Protein AF-A0A8X7N865-F1 (afdb_monomer_lite)

Sequence (231 aa):
MFEQMRVLRASKEVAEHFIRAGAKPAHLQLDAAKELDSLQFWRWINSKGLRKAAETITCLDIEISNESLSDLNLQLGHVFASNHFPNLQELVLCSTSPVPGGQDISPDVAAAELRRTLIALRSARKLRALRIEHMGAVWLPPDRRSSLMTISKCPPALEYVSWHVHLRNSTQYFRVVRKQGKESNQLQHLPPSFRVKIRAEDGVWEQESDLRRAAVLFDHSGGGRPELILS

Foldseek 3Di:
DQALAQADEEALVVVVVSLVVPHQHQAYEHDADADPCVSVLVVLLVDPSSVNSLASHQEYHYHHEADALVRVLVCLLVRQACSSRVNHAEYHYHYNYDDPDPDLQDLLNLLVSVQSNQQSCLRNQNHAEYEYHYQNFDDHDQDQPDPSQKHASGHNNHFKYWYAHVVVRDIWIWGWADDPPDRIIGTHTDDPLQQWDQPPPPRDTDDPPPVSVSRDQFDSSDPDRTDGPRD

Structure (mmCIF, N/CA/C/O backbone):
data_AF-A0A8X7N865-F1
#
_entry.id   AF-A0A8X7N865-F1
#
loop_
_atom_site.group_PDB
_atom_site.id
_atom_site.type_symbol
_atom_site.label_atom_id
_atom_site.label_alt_id
_atom_site.label_comp_id
_atom_site.label_asym_id
_atom_site.label_entity_id
_atom_site.label_seq_id
_atom_site.pdbx_PDB_ins_code
_atom_site.Cartn_x
_atom_site.Cartn_y
_atom_site.Cartn_z
_atom_site.occupancy
_atom_site.B_iso_or_equiv
_atom_site.auth_seq_id
_atom_site.auth_comp_id
_atom_site.auth_asym_id
_atom_site.auth_atom_id
_atom_site.pdbx_PDB_model_num
ATOM 1 N N . MET A 1 1 ? -16.072 -8.348 22.198 1.00 52.16 1 MET A N 1
ATOM 2 C CA . MET A 1 1 ? -16.069 -9.124 20.937 1.00 52.16 1 MET A CA 1
ATOM 3 C C . MET A 1 1 ? -15.267 -8.423 19.831 1.00 52.16 1 MET A C 1
ATOM 5 O O . MET A 1 1 ? -14.440 -9.080 19.223 1.00 52.16 1 MET A O 1
ATOM 9 N N . PHE A 1 2 ? -15.397 -7.102 19.620 1.00 58.94 2 PHE A N 1
ATOM 10 C CA . PHE A 1 2 ? -14.667 -6.381 18.553 1.00 58.94 2 PHE A CA 1
ATOM 11 C C . PHE A 1 2 ? -13.154 -6.171 18.758 1.00 58.94 2 PHE A C 1
ATOM 13 O O . PHE A 1 2 ? -12.453 -5.901 17.787 1.00 58.94 2 PHE A O 1
ATOM 20 N N . GLU A 1 3 ? -12.621 -6.309 19.978 1.00 56.72 3 GLU A N 1
ATOM 21 C CA . GLU A 1 3 ? -11.185 -6.082 20.239 1.00 56.72 3 GLU A CA 1
ATOM 22 C C . GLU A 1 3 ? -10.255 -7.136 19.615 1.00 56.72 3 GLU A C 1
ATOM 24 O O . GLU A 1 3 ? -9.068 -6.876 19.444 1.00 56.72 3 GLU A O 1
ATOM 29 N N . GLN A 1 4 ? -10.786 -8.301 19.228 1.00 69.62 4 GLN A N 1
ATOM 30 C CA . GLN A 1 4 ? -10.018 -9.360 18.562 1.00 69.62 4 GLN A CA 1
ATOM 31 C C . GLN A 1 4 ? -10.005 -9.224 17.030 1.00 69.62 4 GLN A C 1
ATOM 33 O O . GLN A 1 4 ? -9.264 -9.935 16.356 1.00 69.62 4 GLN A O 1
ATOM 38 N N . MET A 1 5 ? -10.800 -8.312 16.454 1.00 79.62 5 MET A N 1
ATOM 39 C CA . MET A 1 5 ? -10.886 -8.151 15.002 1.00 79.62 5 MET A CA 1
ATOM 40 C C . MET A 1 5 ? -9.692 -7.344 14.478 1.00 79.62 5 MET A C 1
ATOM 42 O O . MET A 1 5 ? -9.710 -6.114 14.443 1.00 79.62 5 MET A O 1
ATOM 46 N N . ARG A 1 6 ? -8.631 -8.059 14.091 1.00 87.69 6 ARG A N 1
ATOM 47 C CA . ARG A 1 6 ? -7.366 -7.485 13.594 1.00 87.69 6 ARG A CA 1
ATOM 48 C C . ARG A 1 6 ? -7.374 -7.207 12.096 1.00 87.69 6 ARG A C 1
ATOM 50 O O . ARG A 1 6 ? -6.683 -6.292 11.656 1.00 87.69 6 ARG A O 1
ATOM 57 N N . VAL A 1 7 ? -8.169 -7.955 11.339 1.00 90.38 7 VAL A N 1
ATOM 58 C CA . VAL A 1 7 ? -8.363 -7.769 9.899 1.00 90.38 7 VAL A CA 1
ATOM 59 C C . VAL A 1 7 ? -9.830 -7.438 9.659 1.00 90.38 7 VAL A C 1
ATOM 61 O O . VAL A 1 7 ? -10.702 -8.185 10.099 1.00 90.38 7 VAL A O 1
ATOM 64 N N . LEU A 1 8 ? -10.097 -6.323 8.984 1.00 91.94 8 LEU A N 1
ATOM 65 C CA . LEU A 1 8 ? -11.438 -5.896 8.597 1.00 91.94 8 LEU A CA 1
ATOM 66 C C . LEU A 1 8 ? -11.480 -5.702 7.085 1.00 91.94 8 LEU A C 1
ATOM 68 O O . LEU A 1 8 ? -10.710 -4.913 6.541 1.00 91.94 8 LEU A O 1
ATOM 72 N N . ARG A 1 9 ? -12.387 -6.433 6.437 1.00 92.38 9 ARG A N 1
ATOM 73 C CA . ARG A 1 9 ? -12.674 -6.360 5.003 1.00 92.38 9 ARG A CA 1
ATOM 74 C C . ARG A 1 9 ? -14.105 -5.897 4.834 1.00 92.38 9 ARG A C 1
ATOM 76 O O . ARG A 1 9 ? -15.006 -6.612 5.274 1.00 92.38 9 ARG A O 1
ATOM 83 N N . ALA A 1 10 ? -14.308 -4.706 4.295 1.00 93.44 10 ALA A N 1
ATOM 84 C CA . ALA A 1 10 ? -15.644 -4.148 4.153 1.00 93.44 10 ALA A CA 1
ATOM 85 C C . ALA A 1 10 ? -15.653 -2.909 3.254 1.00 93.44 10 ALA A C 1
ATOM 87 O O . ALA A 1 10 ? -14.624 -2.262 3.061 1.00 93.44 10 ALA A O 1
ATOM 88 N N . SER A 1 11 ? -16.842 -2.485 2.830 1.00 94.25 11 SER A N 1
ATOM 89 C CA . SER A 1 11 ? -17.040 -1.120 2.350 1.00 94.25 11 SER A CA 1
ATOM 90 C C . SER A 1 11 ? -16.677 -0.105 3.435 1.00 94.25 11 SER A C 1
ATOM 92 O O . SER A 1 11 ? -16.709 -0.393 4.638 1.00 94.25 11 SER A O 1
ATOM 94 N N . LYS A 1 12 ? -16.350 1.119 3.018 1.00 93.69 12 LYS A N 1
ATOM 95 C CA . LYS A 1 12 ? -15.988 2.214 3.926 1.00 93.69 12 LYS A CA 1
ATOM 96 C C . LYS A 1 12 ? -17.058 2.440 5.000 1.00 93.69 12 LYS A C 1
ATOM 98 O O . LYS A 1 12 ? -16.726 2.557 6.178 1.00 93.69 12 LYS A O 1
ATOM 103 N N . GLU A 1 13 ? -18.332 2.485 4.624 1.00 93.75 13 GLU A N 1
ATOM 104 C CA . GLU A 1 13 ? -19.448 2.760 5.536 1.00 93.75 13 GLU A CA 1
ATOM 105 C C . GLU A 1 13 ? -19.550 1.691 6.628 1.00 93.75 13 GLU A C 1
ATOM 107 O O . GLU A 1 13 ? -19.708 2.008 7.811 1.00 93.75 13 GLU A O 1
ATOM 112 N N . VAL A 1 14 ? -19.404 0.423 6.238 1.00 94.56 14 VAL A N 1
ATOM 113 C CA . VAL A 1 14 ? -19.426 -0.718 7.156 1.00 94.56 14 VAL A CA 1
ATOM 114 C C . VAL A 1 14 ? -18.182 -0.709 8.044 1.00 94.56 14 VAL A C 1
ATOM 116 O O . VAL A 1 14 ? -18.295 -0.883 9.260 1.00 94.56 14 VAL A O 1
ATOM 119 N N . ALA A 1 15 ? -17.004 -0.430 7.482 1.00 93.88 15 ALA A N 1
ATOM 120 C CA . ALA A 1 15 ? -15.772 -0.323 8.252 1.00 93.88 15 ALA A CA 1
ATOM 121 C C . ALA A 1 15 ? -15.865 0.765 9.332 1.00 93.88 15 ALA A C 1
ATOM 123 O O . ALA A 1 15 ? -15.560 0.517 10.501 1.00 93.88 15 ALA A O 1
ATOM 124 N N . GLU A 1 16 ? -16.349 1.956 8.974 1.00 93.50 16 GLU A N 1
ATOM 125 C CA . GLU A 1 16 ? -16.545 3.037 9.935 1.00 93.50 16 GLU A CA 1
ATOM 126 C C . GLU A 1 16 ? -17.598 2.693 10.995 1.00 93.50 16 GLU A C 1
ATOM 128 O O . GLU A 1 16 ? -17.442 3.090 12.151 1.00 93.50 16 GLU A O 1
ATOM 133 N N . HIS A 1 17 ? -18.662 1.965 10.638 1.00 92.31 17 HIS A N 1
ATOM 134 C CA . HIS A 1 17 ? -19.658 1.494 11.601 1.00 92.31 17 HIS A CA 1
ATOM 135 C C . HIS A 1 17 ? -19.013 0.606 12.676 1.00 92.31 17 HIS A C 1
ATOM 137 O O . HIS A 1 17 ? -19.155 0.886 13.869 1.00 92.31 17 HIS A O 1
ATOM 143 N N . PHE A 1 18 ? -18.230 -0.400 12.273 1.00 92.00 18 PHE A N 1
ATOM 144 C CA . PHE A 1 18 ? -17.518 -1.268 13.216 1.00 92.00 18 PHE A CA 1
ATOM 145 C C . PHE A 1 18 ? -16.489 -0.507 14.053 1.00 92.00 18 PHE A C 1
ATOM 147 O O . PHE A 1 18 ? -16.381 -0.735 15.259 1.00 92.00 18 PHE A O 1
ATOM 154 N N . ILE A 1 19 ? -15.754 0.429 13.450 1.00 92.06 19 ILE A N 1
ATOM 155 C CA . ILE A 1 19 ? -14.785 1.259 14.172 1.00 92.06 19 ILE A CA 1
ATOM 156 C C . ILE A 1 19 ? -15.481 2.128 15.225 1.00 92.06 19 ILE A C 1
ATOM 158 O O . ILE A 1 19 ? -15.018 2.214 16.364 1.00 92.06 19 ILE A O 1
ATOM 162 N N . ARG A 1 20 ? -16.621 2.743 14.886 1.00 90.00 20 ARG A N 1
ATOM 163 C CA . ARG A 1 20 ? -17.431 3.510 15.846 1.00 90.00 20 ARG A CA 1
ATOM 164 C C . ARG A 1 20 ? -17.973 2.622 16.969 1.00 90.00 20 ARG A C 1
ATOM 166 O O . ARG A 1 20 ? -18.055 3.090 18.101 1.00 90.00 20 ARG A O 1
ATOM 173 N N . ALA A 1 21 ? -18.257 1.351 16.684 1.00 90.31 21 ALA A N 1
ATOM 174 C CA . ALA A 1 21 ? -18.616 0.335 17.676 1.00 90.31 21 ALA A CA 1
ATOM 175 C C . ALA A 1 21 ? -17.419 -0.191 18.505 1.00 90.31 21 ALA A C 1
ATOM 177 O O . ALA A 1 21 ? -17.597 -1.032 19.386 1.00 90.31 21 ALA A O 1
ATOM 178 N N . GLY A 1 22 ? -16.201 0.310 18.261 1.00 89.44 22 GLY A N 1
ATOM 179 C CA . GLY A 1 22 ? -15.004 0.015 19.049 1.00 89.44 22 GLY A CA 1
ATOM 180 C C . GLY A 1 22 ? -14.021 -0.965 18.408 1.00 89.44 22 GLY A C 1
ATOM 181 O O . GLY A 1 22 ? -13.030 -1.312 19.053 1.00 89.44 22 GLY A O 1
ATOM 182 N N . ALA A 1 23 ? -14.249 -1.401 17.165 1.00 90.75 23 ALA A N 1
ATOM 183 C CA . ALA A 1 23 ? -13.265 -2.189 16.429 1.00 90.75 23 ALA A CA 1
ATOM 184 C C . ALA A 1 23 ? -11.980 -1.388 16.176 1.00 90.75 23 ALA A C 1
ATOM 186 O O . ALA A 1 23 ? -12.010 -0.189 15.895 1.00 90.75 23 ALA A O 1
ATOM 187 N N . LYS A 1 24 ? -10.840 -2.076 16.252 1.00 90.81 24 LYS A N 1
ATOM 188 C CA . LYS A 1 24 ? -9.502 -1.495 16.080 1.00 90.81 24 LYS A CA 1
ATOM 189 C C . LYS A 1 24 ? -8.671 -2.368 15.133 1.00 90.81 24 LYS A C 1
ATOM 191 O O . LYS A 1 24 ? -7.742 -3.042 15.587 1.00 90.81 24 LYS A O 1
ATOM 196 N N . PRO A 1 25 ? -9.030 -2.425 13.838 1.00 92.88 25 PRO A N 1
ATOM 197 C CA . PRO A 1 25 ? -8.311 -3.261 12.893 1.00 92.88 25 PRO A CA 1
ATOM 198 C C . PRO A 1 25 ? -6.864 -2.781 12.745 1.00 92.88 25 PRO A C 1
ATOM 200 O O . PRO A 1 25 ? -6.575 -1.582 12.755 1.00 92.88 25 PRO A O 1
ATOM 203 N N . ALA A 1 26 ? -5.958 -3.743 12.604 1.00 94.25 26 ALA A N 1
ATOM 204 C CA . ALA A 1 26 ? -4.576 -3.513 12.209 1.00 94.25 26 ALA A CA 1
ATOM 205 C C . ALA A 1 26 ? -4.422 -3.564 10.685 1.00 94.25 26 ALA A C 1
ATOM 207 O O . ALA A 1 26 ? -3.607 -2.828 10.134 1.00 94.25 26 ALA A O 1
ATOM 208 N N . HIS A 1 27 ? -5.226 -4.385 10.012 1.00 94.06 27 HIS A N 1
ATOM 209 C CA . HIS A 1 27 ? -5.352 -4.443 8.563 1.00 94.06 27 HIS A CA 1
ATOM 210 C C . HIS A 1 27 ? -6.773 -4.044 8.180 1.00 94.06 27 HIS A C 1
ATOM 212 O O . HIS A 1 27 ? -7.734 -4.725 8.541 1.00 94.06 27 HIS A O 1
ATOM 218 N N . LEU A 1 28 ? -6.891 -2.933 7.460 1.00 94.69 28 LEU A N 1
ATOM 219 C CA . LEU A 1 28 ? -8.140 -2.484 6.873 1.00 94.69 28 LEU A CA 1
ATOM 220 C C . LEU A 1 28 ? -8.059 -2.611 5.351 1.00 94.69 28 LEU A C 1
ATOM 222 O O . LEU A 1 28 ? -7.265 -1.928 4.708 1.00 94.69 28 LEU A O 1
ATOM 226 N N . GLN A 1 29 ? -8.893 -3.485 4.807 1.00 94.69 29 GLN A N 1
ATOM 227 C CA . GLN A 1 29 ? -9.066 -3.688 3.378 1.00 94.69 29 GLN A CA 1
ATOM 228 C C . GLN A 1 29 ? -10.443 -3.158 2.992 1.00 94.69 29 GLN A C 1
ATOM 230 O O . GLN A 1 29 ? -11.459 -3.611 3.528 1.00 94.69 29 GLN A O 1
ATOM 235 N N . LEU A 1 30 ? -10.465 -2.181 2.094 1.00 95.06 30 LEU A N 1
ATOM 236 C CA . LEU A 1 30 ? -11.696 -1.543 1.656 1.00 95.06 30 LEU A CA 1
ATOM 237 C C . LEU A 1 30 ? -12.151 -2.083 0.303 1.00 95.06 30 LEU A C 1
ATOM 239 O O . LEU A 1 30 ? -11.336 -2.419 -0.559 1.00 95.06 30 LEU A O 1
ATOM 243 N N . ASP A 1 31 ? -13.468 -2.131 0.121 1.00 93.81 31 ASP A N 1
ATOM 244 C CA . ASP A 1 31 ? -14.059 -2.328 -1.201 1.00 93.81 31 ASP A CA 1
ATOM 245 C C . ASP A 1 31 ? -13.648 -1.192 -2.150 1.00 93.81 31 ASP A C 1
ATOM 247 O O . ASP A 1 31 ? -13.271 -0.097 -1.718 1.00 93.81 31 ASP A O 1
ATOM 251 N N . ALA A 1 32 ? -13.733 -1.457 -3.455 1.00 92.62 32 ALA A N 1
ATOM 252 C CA . ALA A 1 32 ? -13.351 -0.494 -4.476 1.00 92.62 32 ALA A CA 1
ATOM 253 C C . ALA A 1 32 ? -14.142 0.816 -4.343 1.00 92.62 32 ALA A C 1
ATOM 255 O O . ALA A 1 32 ? -15.374 0.828 -4.289 1.00 92.62 32 ALA A O 1
ATOM 256 N N . ALA A 1 33 ? -13.416 1.928 -4.334 1.00 94.50 33 ALA A N 1
ATOM 257 C CA . ALA A 1 33 ? -13.969 3.268 -4.371 1.00 94.50 33 ALA A CA 1
ATOM 258 C C . ALA A 1 33 ? -13.813 3.871 -5.772 1.00 94.50 33 ALA A C 1
ATOM 260 O O . ALA A 1 33 ? -12.979 3.454 -6.579 1.00 94.50 33 ALA A O 1
ATOM 261 N N . LYS A 1 34 ? -14.636 4.874 -6.085 1.00 93.50 34 LYS A N 1
ATOM 262 C CA . LYS A 1 34 ? -14.487 5.625 -7.340 1.00 93.50 34 LYS A CA 1
ATOM 263 C C . LYS A 1 34 ? -13.254 6.519 -7.293 1.00 93.50 34 LYS A C 1
ATOM 265 O O . LYS A 1 34 ? -12.415 6.443 -8.179 1.00 93.50 34 LYS A O 1
ATOM 270 N N . GLU A 1 35 ? -13.143 7.300 -6.227 1.00 95.00 35 GLU A N 1
ATOM 271 C CA . GLU A 1 35 ? -12.109 8.318 -6.022 1.00 95.00 35 GLU A CA 1
ATOM 272 C C . GLU A 1 35 ? -11.558 8.210 -4.598 1.00 95.00 35 GLU A C 1
ATOM 274 O O . GLU A 1 35 ? -12.286 7.847 -3.667 1.00 95.00 35 GLU A O 1
ATOM 279 N N . LEU A 1 36 ? -10.294 8.565 -4.399 1.00 94.62 36 LEU A N 1
ATOM 280 C CA . LEU A 1 36 ? -9.626 8.529 -3.105 1.00 94.62 36 LEU A CA 1
ATOM 281 C C . LEU A 1 36 ? -10.301 9.462 -2.092 1.00 94.62 36 LEU A C 1
ATOM 283 O O . LEU A 1 36 ? -10.482 9.077 -0.934 1.00 94.62 36 LEU A O 1
ATOM 287 N N . ASP A 1 37 ? -10.746 10.648 -2.516 1.00 93.12 37 ASP A N 1
ATOM 288 C CA . ASP A 1 37 ? -11.443 11.588 -1.628 1.00 93.12 37 ASP A CA 1
ATOM 289 C C . ASP A 1 37 ? -12.799 11.049 -1.133 1.00 93.12 37 ASP A C 1
ATOM 291 O O . ASP A 1 37 ? -13.228 11.361 -0.020 1.00 93.12 37 ASP A O 1
ATOM 295 N N . SER A 1 38 ? -13.438 10.133 -1.874 1.00 92.88 38 SER A N 1
ATOM 296 C CA . SER A 1 38 ? -14.689 9.493 -1.432 1.00 92.88 38 SER A CA 1
ATOM 297 C C . SER A 1 38 ? -14.509 8.639 -0.163 1.00 92.88 38 SER A C 1
ATOM 299 O O . SER A 1 38 ? -15.437 8.505 0.650 1.00 92.88 38 SER A O 1
ATOM 301 N N . LEU A 1 39 ? -13.284 8.156 0.092 1.00 92.69 39 LEU A N 1
ATOM 302 C CA . LEU A 1 39 ? -12.925 7.484 1.344 1.00 92.69 39 LEU A CA 1
ATOM 303 C C . LEU A 1 39 ? -12.908 8.451 2.535 1.00 92.69 39 LEU A C 1
ATOM 305 O O . LEU A 1 39 ? -13.068 8.020 3.675 1.00 92.69 39 LEU A O 1
ATOM 309 N N . GLN A 1 40 ? -12.782 9.759 2.289 1.00 91.38 40 GLN A N 1
ATOM 310 C CA . GLN A 1 40 ? -12.864 10.832 3.283 1.00 91.38 40 GLN A CA 1
ATOM 311 C C . GLN A 1 40 ? -11.979 10.605 4.521 1.00 91.38 40 GLN A C 1
ATOM 313 O O . GLN A 1 40 ? -12.352 10.968 5.642 1.00 91.38 40 GLN A O 1
ATOM 318 N N . PHE A 1 41 ? -10.789 10.020 4.345 1.00 90.69 41 PHE A N 1
ATOM 319 C CA . PHE A 1 41 ? -9.875 9.726 5.454 1.00 90.69 41 PHE A CA 1
ATOM 320 C C . PHE A 1 41 ? -9.471 10.971 6.257 1.00 90.69 41 PHE A C 1
ATOM 322 O O . PHE A 1 41 ? -9.184 10.873 7.448 1.00 90.69 41 PHE A O 1
ATOM 329 N N . TRP A 1 42 ? -9.534 12.166 5.666 1.00 85.81 42 TRP A N 1
ATOM 330 C CA . TRP A 1 42 ? -9.332 13.431 6.379 1.00 85.81 42 TRP A CA 1
ATOM 331 C C . TRP A 1 42 ? -10.298 13.611 7.567 1.00 85.81 42 TRP A C 1
ATOM 333 O O . TRP A 1 42 ? -9.926 14.177 8.597 1.00 85.81 42 TRP A O 1
ATOM 343 N N . ARG A 1 43 ? -11.522 13.060 7.495 1.00 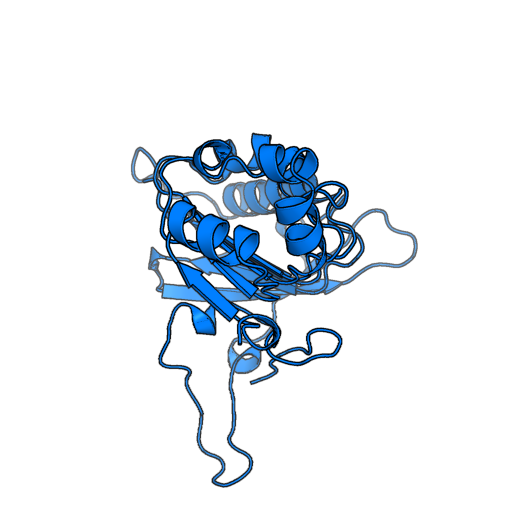87.38 43 ARG A N 1
ATOM 344 C CA . ARG A 1 43 ? -12.508 13.100 8.595 1.00 87.38 43 ARG A CA 1
ATOM 345 C C . ARG A 1 43 ? -12.049 12.310 9.815 1.00 87.38 43 ARG A C 1
ATOM 347 O O . ARG A 1 43 ? -12.501 12.586 10.928 1.00 87.38 43 ARG A O 1
ATOM 354 N N . TRP A 1 44 ? -11.156 11.341 9.624 1.00 87.31 44 TRP A N 1
ATOM 355 C CA . TRP A 1 44 ? -10.689 10.468 10.693 1.00 87.31 44 TRP A CA 1
ATOM 356 C C . TRP A 1 44 ? -9.788 11.207 11.680 1.00 87.31 44 TRP A C 1
ATOM 358 O O . TRP A 1 44 ? -9.751 10.834 12.847 1.00 87.31 44 TRP A O 1
ATOM 368 N N . ILE A 1 45 ? -9.134 12.298 11.262 1.00 80.56 45 ILE A N 1
ATOM 369 C CA . ILE A 1 45 ? -8.379 13.164 12.180 1.00 80.56 45 ILE A CA 1
ATOM 370 C C . ILE A 1 45 ? -9.315 13.836 13.188 1.00 80.56 45 ILE A C 1
ATOM 372 O O . ILE A 1 45 ? -9.000 13.909 14.374 1.00 80.56 45 ILE A O 1
ATOM 376 N N . ASN A 1 46 ? -10.472 14.309 12.723 1.00 83.38 46 ASN A N 1
ATOM 377 C CA . ASN A 1 46 ? -11.365 15.160 13.511 1.00 83.38 46 ASN A CA 1
ATOM 378 C C . ASN A 1 46 ? -12.359 14.364 14.373 1.00 83.38 46 ASN A C 1
ATOM 380 O O . ASN A 1 46 ? -13.035 14.930 15.230 1.00 83.38 46 ASN A O 1
ATOM 384 N N . SER A 1 47 ? -12.462 13.047 14.173 1.00 86.81 47 SER A N 1
ATOM 385 C CA . SER A 1 47 ? -13.352 12.174 14.941 1.00 86.81 47 SER A CA 1
ATOM 386 C C . SER A 1 47 ? -12.560 11.318 15.927 1.00 86.81 47 SER A C 1
ATOM 388 O O . SER A 1 47 ? -11.814 10.433 15.524 1.00 86.81 47 SER A O 1
ATOM 390 N N . LYS A 1 48 ? -12.764 11.519 17.237 1.00 82.94 48 LYS A N 1
ATOM 391 C CA . LYS A 1 48 ? -12.007 10.829 18.305 1.00 82.94 48 LYS A CA 1
ATOM 392 C C . LYS A 1 48 ? -11.996 9.295 18.174 1.00 82.94 48 LYS A C 1
ATOM 394 O O . LYS A 1 48 ? -10.980 8.674 18.473 1.00 82.94 48 LYS A O 1
ATOM 399 N N . GLY A 1 49 ? -13.109 8.685 17.754 1.00 82.12 49 GLY A N 1
ATOM 400 C CA . GLY A 1 49 ? -13.209 7.232 17.557 1.00 82.12 49 GLY A CA 1
ATOM 401 C C . GLY A 1 49 ? -12.420 6.747 16.339 1.00 82.12 49 GLY A C 1
ATOM 402 O O . GLY A 1 49 ? -11.588 5.851 16.461 1.00 82.12 49 GLY A O 1
ATOM 403 N N . LEU A 1 50 ? -12.616 7.402 15.191 1.00 87.69 50 LEU A N 1
ATOM 404 C CA . LEU A 1 50 ? -11.898 7.083 13.952 1.00 87.69 50 LEU A CA 1
ATOM 405 C C . LEU A 1 50 ? -10.395 7.357 14.082 1.00 87.69 50 LEU A C 1
ATOM 407 O O . LEU A 1 50 ? -9.582 6.584 13.584 1.00 87.69 50 LEU A O 1
ATOM 411 N N . ARG A 1 51 ? -10.015 8.401 14.826 1.00 90.44 51 ARG A N 1
ATOM 412 C CA . ARG A 1 51 ? -8.617 8.739 15.092 1.00 90.44 51 ARG A CA 1
ATOM 413 C C . ARG A 1 51 ? -7.885 7.613 15.812 1.00 90.44 51 ARG A C 1
ATOM 415 O O . ARG A 1 51 ? -6.795 7.230 15.398 1.00 90.44 51 ARG A O 1
ATOM 422 N N . LYS A 1 52 ? -8.500 7.057 16.859 1.00 89.75 52 LYS A N 1
ATOM 423 C CA . LYS A 1 52 ? -7.935 5.919 17.596 1.00 89.75 52 LYS A CA 1
ATOM 424 C C . LYS A 1 52 ? -7.774 4.685 16.710 1.00 89.75 52 LYS A C 1
ATOM 426 O O . LYS A 1 52 ? -6.804 3.959 16.872 1.00 89.75 52 LYS A O 1
ATOM 431 N N . ALA A 1 53 ? -8.690 4.446 15.774 1.00 89.94 53 ALA A N 1
ATOM 432 C CA . ALA A 1 53 ? -8.532 3.355 14.815 1.00 89.94 53 ALA A CA 1
ATOM 433 C C . ALA A 1 53 ? -7.433 3.636 13.781 1.00 89.94 53 ALA A C 1
ATOM 435 O O . ALA A 1 53 ? -6.656 2.742 13.468 1.00 89.94 53 ALA A O 1
ATOM 436 N N . ALA A 1 54 ? -7.283 4.878 13.308 1.00 92.62 54 ALA A N 1
ATOM 437 C CA . ALA A 1 54 ? -6.165 5.258 12.438 1.00 92.62 54 ALA A CA 1
ATOM 438 C C . ALA A 1 54 ? -4.797 4.994 13.095 1.00 92.62 54 ALA A C 1
ATOM 440 O O . ALA A 1 54 ? -3.822 4.672 12.418 1.00 92.62 54 ALA A O 1
ATOM 441 N N . GLU A 1 55 ? -4.728 5.096 14.425 1.00 93.38 55 GLU A N 1
ATOM 442 C CA . GLU A 1 55 ? -3.549 4.729 15.209 1.00 93.38 55 GLU A CA 1
ATOM 443 C C . GLU A 1 55 ? -3.325 3.215 15.290 1.00 93.38 55 GLU A C 1
ATOM 445 O O . GLU A 1 55 ? -2.186 2.797 15.459 1.00 93.38 55 GLU A O 1
ATOM 450 N N . THR A 1 56 ? -4.345 2.367 15.160 1.00 93.25 56 THR A N 1
ATOM 451 C CA . THR A 1 56 ? -4.146 0.906 15.168 1.00 93.25 56 THR A CA 1
ATOM 452 C C . THR A 1 56 ? -3.842 0.337 13.792 1.00 93.25 56 THR A C 1
ATOM 454 O O . THR A 1 56 ? -3.230 -0.725 13.700 1.00 93.25 56 THR A O 1
ATOM 457 N N . ILE A 1 57 ? -4.231 1.045 12.733 1.00 95.25 57 ILE A N 1
ATOM 458 C CA . ILE A 1 57 ? -4.027 0.616 11.355 1.00 95.25 57 ILE A CA 1
ATOM 459 C C . ILE A 1 57 ? -2.533 0.606 11.012 1.00 95.25 57 ILE A C 1
ATOM 461 O O . ILE A 1 57 ? -1.822 1.609 11.093 1.00 95.25 57 ILE A O 1
ATOM 465 N N . THR A 1 58 ? -2.082 -0.570 10.592 1.00 96.88 58 THR A N 1
ATOM 466 C CA . THR A 1 58 ? -0.728 -0.861 10.115 1.00 96.88 58 THR A CA 1
ATOM 467 C C . THR A 1 58 ? -0.705 -1.289 8.647 1.00 96.88 58 THR A C 1
ATOM 469 O O . THR A 1 58 ? 0.340 -1.143 8.020 1.00 96.88 58 THR A O 1
ATOM 472 N N . CYS A 1 59 ? -1.834 -1.738 8.089 1.00 97.00 59 CYS A N 1
ATOM 473 C CA . CYS A 1 59 ? -2.019 -2.032 6.667 1.00 97.00 59 CYS A CA 1
ATOM 474 C C . CYS A 1 59 ? -3.301 -1.391 6.140 1.00 97.00 59 CYS A C 1
ATOM 476 O O . CYS A 1 59 ? -4.366 -1.566 6.743 1.00 97.00 59 CYS A O 1
ATOM 478 N N . LEU A 1 60 ? -3.186 -0.691 5.012 1.00 96.69 60 LEU A N 1
ATOM 479 C CA . LEU A 1 60 ? -4.316 -0.236 4.207 1.00 96.69 60 LEU A CA 1
ATOM 480 C C . LEU A 1 60 ? -4.253 -0.896 2.836 1.00 96.69 60 LEU A C 1
ATOM 482 O O . LEU A 1 60 ? -3.248 -0.762 2.142 1.00 96.69 60 LEU A O 1
ATOM 486 N N . ASP A 1 61 ? -5.334 -1.565 2.459 1.00 95.44 61 ASP A N 1
ATOM 487 C CA . ASP A 1 61 ? -5.535 -2.113 1.120 1.00 95.44 61 ASP A CA 1
ATOM 488 C C . ASP A 1 61 ? -6.742 -1.428 0.482 1.00 95.44 61 ASP A C 1
ATOM 490 O O . ASP A 1 61 ? -7.864 -1.522 0.993 1.00 95.44 61 ASP A O 1
ATOM 494 N N . ILE A 1 62 ? -6.479 -0.655 -0.574 1.00 95.50 62 ILE A N 1
ATOM 495 C CA . ILE A 1 62 ? -7.473 0.176 -1.245 1.00 95.50 62 ILE A CA 1
ATOM 496 C C . ILE A 1 62 ? -7.412 0.019 -2.763 1.00 95.50 62 ILE A C 1
ATOM 498 O O . ILE A 1 62 ? -6.346 -0.084 -3.374 1.00 95.50 62 ILE A O 1
ATOM 502 N N . GLU A 1 63 ? -8.589 0.088 -3.373 1.00 94.81 63 GLU A N 1
ATOM 503 C CA . GLU A 1 63 ? -8.772 0.076 -4.818 1.00 94.81 63 GLU A CA 1
ATOM 504 C C . GLU A 1 63 ? -9.574 1.302 -5.254 1.00 94.81 63 GLU A C 1
ATOM 506 O O . GLU A 1 63 ? -10.618 1.597 -4.673 1.00 94.81 63 GLU A O 1
ATOM 511 N N . ILE A 1 64 ? -9.081 2.005 -6.274 1.00 95.38 64 ILE A N 1
ATOM 512 C CA . ILE A 1 64 ? -9.646 3.234 -6.827 1.00 95.38 64 ILE A CA 1
ATOM 513 C C . ILE A 1 64 ? -9.871 3.058 -8.332 1.00 95.38 64 ILE A C 1
ATOM 515 O O . ILE A 1 64 ? -8.949 2.698 -9.062 1.00 95.38 64 ILE A O 1
ATOM 519 N N . SER A 1 65 ? -11.087 3.325 -8.806 1.00 93.12 65 SER A N 1
ATOM 520 C CA . SER A 1 65 ? -11.514 2.971 -10.171 1.00 93.12 65 SER A CA 1
ATOM 521 C C . SER A 1 65 ? -11.559 4.112 -11.181 1.00 93.12 65 SER A C 1
ATOM 523 O O . SER A 1 65 ? -11.413 3.851 -12.371 1.00 93.12 65 SER A O 1
ATOM 525 N N . ASN A 1 66 ? -11.703 5.368 -10.751 1.00 92.56 66 ASN A N 1
ATOM 526 C CA . ASN A 1 66 ? -11.809 6.509 -11.669 1.00 92.56 66 ASN A CA 1
ATOM 527 C C . ASN A 1 66 ? -10.544 7.373 -11.740 1.00 92.56 66 ASN A C 1
ATOM 529 O O . ASN A 1 66 ? -10.475 8.270 -12.574 1.00 92.56 66 ASN A O 1
ATOM 533 N N . GLU A 1 67 ? -9.536 7.112 -10.910 1.00 92.25 67 GLU A N 1
ATOM 534 C CA . GLU A 1 67 ? -8.318 7.925 -10.849 1.00 92.25 67 GLU A CA 1
ATOM 535 C C . GLU A 1 67 ? -7.113 7.134 -11.343 1.00 92.25 67 GLU A C 1
ATOM 537 O O . GLU A 1 67 ? -6.884 5.993 -10.926 1.00 92.25 67 GLU A O 1
ATOM 542 N N . SER A 1 68 ? -6.331 7.744 -12.233 1.00 91.12 68 SER A N 1
ATOM 543 C CA . SER A 1 68 ? -5.046 7.186 -12.642 1.00 91.12 68 SER A CA 1
ATOM 544 C C . SER A 1 68 ? -4.038 7.266 -11.491 1.00 91.12 68 SER A C 1
ATOM 546 O O . SER A 1 68 ? -4.204 8.029 -10.537 1.00 91.12 68 SER A O 1
ATOM 548 N N . LEU A 1 69 ? -2.932 6.523 -11.587 1.00 91.62 69 LEU A N 1
ATOM 549 C CA . LEU A 1 69 ? -1.841 6.650 -10.615 1.00 91.62 69 LEU A CA 1
ATOM 550 C C . LEU A 1 69 ? -1.290 8.089 -10.549 1.00 91.62 69 LEU A C 1
ATOM 552 O O . LEU A 1 69 ? -0.937 8.562 -9.468 1.00 91.62 69 LEU A O 1
ATOM 556 N N . SER A 1 70 ? -1.266 8.802 -11.678 1.00 91.50 70 SER A N 1
ATOM 557 C CA . SER A 1 70 ? -0.839 10.201 -11.741 1.00 91.50 70 SER A CA 1
ATOM 558 C C . SER A 1 70 ? -1.774 11.126 -10.954 1.00 91.50 70 SER A C 1
ATOM 560 O O . SER A 1 70 ? -1.285 11.996 -10.233 1.00 91.50 70 SER A O 1
ATOM 562 N N . ASP A 1 71 ? -3.092 10.914 -11.031 1.00 93.00 71 ASP A N 1
ATOM 563 C CA . ASP A 1 71 ? -4.085 11.688 -10.268 1.00 93.00 71 ASP A CA 1
ATOM 564 C C . ASP A 1 71 ? -3.962 11.403 -8.768 1.00 93.00 71 ASP A C 1
ATOM 566 O O . ASP A 1 71 ? -3.921 12.319 -7.940 1.00 93.00 71 ASP A O 1
ATOM 570 N N . LEU A 1 72 ? -3.804 10.122 -8.416 1.00 94.75 72 LEU A N 1
ATOM 571 C CA . LEU A 1 72 ? -3.603 9.684 -7.038 1.00 94.75 72 LEU A CA 1
ATOM 572 C C . LEU A 1 72 ? -2.359 10.332 -6.427 1.00 94.75 72 LEU A C 1
ATOM 574 O O . LEU A 1 72 ? -2.414 10.818 -5.294 1.00 94.75 72 LEU A O 1
ATOM 578 N N . ASN A 1 73 ? -1.257 10.415 -7.180 1.00 95.06 73 ASN A N 1
ATOM 579 C CA . ASN A 1 73 ? 0.010 11.001 -6.734 1.00 95.06 73 ASN A CA 1
ATOM 580 C C . ASN A 1 73 ? -0.116 12.444 -6.217 1.00 95.06 73 ASN A C 1
ATOM 582 O O . ASN A 1 73 ? 0.693 12.857 -5.381 1.00 95.06 73 ASN A O 1
ATOM 586 N N . LEU A 1 74 ? -1.136 13.194 -6.647 1.00 94.81 74 LEU A N 1
ATOM 587 C CA . LEU A 1 74 ? -1.421 14.545 -6.153 1.00 94.81 74 LEU A CA 1
ATOM 588 C C . LEU A 1 74 ? -1.990 14.551 -4.723 1.00 94.81 74 LEU A C 1
ATOM 590 O O . LEU A 1 74 ? -1.840 15.532 -3.998 1.00 94.81 74 LEU A O 1
ATOM 594 N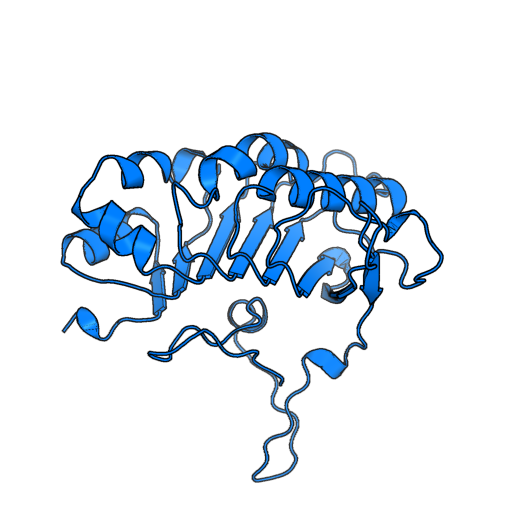 N . GLN A 1 75 ? -2.610 13.451 -4.297 1.00 94.62 75 GLN A N 1
ATOM 595 C CA . GLN A 1 75 ? -3.382 13.357 -3.057 1.00 94.62 75 GLN A CA 1
ATOM 596 C C . GLN A 1 75 ? -2.704 12.493 -1.984 1.00 94.62 75 GLN A C 1
ATOM 598 O O . GLN A 1 75 ? -2.859 12.762 -0.789 1.00 94.62 75 GLN A O 1
ATOM 603 N N . LEU A 1 76 ? -1.906 11.487 -2.378 1.00 95.19 76 LEU A N 1
ATOM 604 C CA . LEU A 1 76 ? -1.330 10.489 -1.459 1.00 95.19 76 LEU A CA 1
ATOM 605 C C . LEU A 1 76 ? -0.613 11.106 -0.249 1.00 95.19 76 LEU A C 1
ATOM 607 O O . LEU A 1 76 ? -0.747 10.618 0.874 1.00 95.19 76 LEU A O 1
ATOM 611 N N . GLY A 1 77 ? 0.146 12.183 -0.467 1.00 91.81 77 GLY A N 1
ATOM 612 C CA . GLY A 1 77 ? 0.923 12.834 0.589 1.00 91.81 77 GLY A CA 1
ATOM 613 C C . GLY A 1 77 ? 0.075 13.515 1.659 1.00 91.81 77 GLY A C 1
ATOM 614 O O . GLY A 1 77 ? 0.519 13.629 2.801 1.00 91.81 77 GLY A O 1
ATOM 615 N N . HIS A 1 78 ? -1.143 13.930 1.315 1.00 90.19 78 HIS A N 1
ATOM 616 C CA . HIS A 1 78 ? -2.101 14.465 2.274 1.00 90.19 78 HIS A CA 1
ATOM 617 C C . HIS A 1 78 ? -2.818 13.339 3.011 1.00 90.19 78 HIS A C 1
ATOM 619 O O . HIS A 1 78 ? -2.957 13.413 4.224 1.00 90.19 78 HIS A O 1
ATOM 625 N N . VAL A 1 79 ? -3.197 12.276 2.301 1.00 93.88 79 VAL A N 1
ATOM 626 C CA . VAL A 1 79 ? -4.043 11.201 2.833 1.00 93.88 79 VAL A CA 1
ATOM 627 C C . VAL A 1 79 ? -3.280 10.224 3.737 1.00 93.88 79 VAL A C 1
ATOM 629 O O . VAL A 1 79 ? -3.774 9.847 4.798 1.00 93.88 79 VAL A O 1
ATOM 632 N N . PHE A 1 80 ? -2.065 9.824 3.351 1.00 95.69 80 PHE A N 1
ATOM 633 C CA . PHE A 1 80 ? -1.316 8.740 4.010 1.00 95.69 80 PHE A CA 1
ATOM 634 C C . PHE A 1 80 ? -0.133 9.219 4.857 1.00 95.69 80 PHE A C 1
ATOM 636 O O . PHE A 1 80 ? 0.702 8.423 5.292 1.00 95.69 80 PHE A O 1
ATOM 643 N N . ALA A 1 81 ? -0.027 10.522 5.112 1.00 94.00 81 ALA A N 1
ATOM 644 C CA . ALA A 1 81 ? 1.010 11.046 5.988 1.00 94.00 81 ALA A CA 1
ATOM 645 C C . ALA A 1 81 ? 0.868 10.513 7.426 1.00 94.00 81 ALA A C 1
ATOM 647 O O . ALA A 1 81 ? -0.224 10.197 7.901 1.00 94.00 81 ALA A O 1
ATOM 648 N N . SER A 1 82 ? 1.980 10.465 8.169 1.00 95.31 82 SER A N 1
ATOM 649 C CA . SER A 1 82 ? 1.984 9.962 9.553 1.00 95.31 82 SER A CA 1
ATOM 650 C C . SER A 1 82 ? 1.128 10.775 10.528 1.00 95.31 82 SER A C 1
ATOM 652 O O . SER A 1 82 ? 0.832 10.295 11.617 1.00 95.31 82 SER A O 1
ATOM 654 N N . ASN A 1 83 ? 0.718 11.992 10.168 1.00 91.94 83 ASN A N 1
ATOM 655 C CA . ASN A 1 83 ? -0.278 12.725 10.945 1.00 91.94 83 ASN A CA 1
ATOM 656 C C . ASN A 1 83 ? -1.683 12.117 10.806 1.00 91.94 83 ASN A C 1
ATOM 658 O O . ASN A 1 83 ? -2.442 12.246 11.757 1.00 91.94 83 ASN A O 1
ATOM 662 N N . HIS A 1 84 ? -2.012 11.433 9.705 1.00 92.88 84 HIS A N 1
ATOM 663 C CA . HIS A 1 84 ? -3.276 10.721 9.482 1.00 92.88 84 HIS A CA 1
ATOM 664 C C . HIS A 1 84 ? -3.190 9.275 9.974 1.00 92.88 84 HIS A C 1
ATOM 666 O O . HIS A 1 84 ? -3.962 8.892 10.850 1.00 92.88 84 HIS A O 1
ATOM 672 N N . PHE A 1 85 ? -2.199 8.517 9.493 1.00 95.69 85 PHE A N 1
ATOM 673 C CA . PHE A 1 85 ? -1.977 7.116 9.861 1.00 95.69 85 PHE A CA 1
ATOM 674 C C . PHE A 1 85 ? -0.574 6.931 10.465 1.00 95.69 85 PHE A C 1
ATOM 676 O O . PHE A 1 85 ? 0.389 6.613 9.760 1.00 95.69 85 PHE A O 1
ATOM 683 N N . PRO A 1 86 ? -0.407 7.155 11.780 1.00 95.38 86 PRO A N 1
ATOM 684 C CA . PRO A 1 86 ? 0.912 7.186 12.416 1.00 95.38 86 PRO A CA 1
ATOM 685 C C . PRO A 1 86 ? 1.615 5.825 12.465 1.00 95.38 86 PRO A C 1
ATOM 687 O O . PRO A 1 86 ? 2.836 5.784 12.635 1.00 95.38 86 PRO A O 1
ATOM 690 N N . ASN A 1 87 ? 0.865 4.727 12.325 1.00 96.38 87 ASN A N 1
ATOM 691 C CA . ASN A 1 87 ? 1.367 3.356 12.404 1.00 96.38 87 ASN A CA 1
ATOM 692 C C . ASN A 1 87 ? 1.306 2.581 11.082 1.00 96.38 87 ASN A C 1
ATOM 694 O O . ASN A 1 87 ? 1.660 1.402 11.074 1.00 96.38 87 ASN A O 1
ATOM 698 N N . LEU A 1 88 ? 0.958 3.248 9.974 1.00 97.62 88 LEU A N 1
ATOM 699 C CA . LEU A 1 88 ? 0.910 2.635 8.649 1.00 97.62 88 LEU A CA 1
ATOM 700 C C . LEU A 1 88 ? 2.290 2.102 8.249 1.00 97.62 88 LEU A C 1
ATOM 702 O O . LEU A 1 88 ? 3.251 2.865 8.143 1.00 97.62 88 LEU A O 1
ATOM 706 N N . GLN A 1 89 ? 2.366 0.791 8.044 1.00 97.88 89 GLN A N 1
ATOM 707 C CA . GLN A 1 89 ? 3.566 0.051 7.657 1.00 97.88 89 GLN A CA 1
ATOM 708 C C . GLN A 1 89 ? 3.448 -0.553 6.264 1.00 97.88 89 GLN A C 1
ATOM 710 O O . GLN A 1 89 ? 4.469 -0.706 5.597 1.00 97.88 89 GLN A O 1
ATOM 715 N N . GLU A 1 90 ? 2.237 -0.836 5.804 1.00 98.00 90 GLU A N 1
ATOM 716 C CA . GLU A 1 90 ? 1.985 -1.352 4.469 1.00 98.00 90 GLU A CA 1
ATOM 717 C C . GLU A 1 90 ? 0.821 -0.617 3.805 1.00 98.00 90 GLU A C 1
ATOM 719 O O . GLU A 1 90 ? -0.199 -0.339 4.438 1.00 98.00 90 GLU A O 1
ATOM 724 N N . LEU A 1 91 ? 1.003 -0.273 2.533 1.00 97.88 91 LEU A N 1
ATOM 725 C CA . LEU A 1 91 ? -0.029 0.308 1.685 1.00 97.88 91 LEU A CA 1
ATOM 726 C C . LEU A 1 91 ? -0.111 -0.503 0.393 1.00 97.88 91 LEU A C 1
ATOM 728 O O . LEU A 1 91 ? 0.879 -0.601 -0.336 1.00 97.88 91 LEU A O 1
ATOM 732 N N . VAL A 1 92 ? -1.291 -1.040 0.107 1.00 96.12 92 VAL A N 1
ATOM 733 C CA . VAL A 1 92 ? -1.656 -1.604 -1.190 1.00 96.12 92 VAL A CA 1
ATOM 734 C C . VAL A 1 92 ? -2.562 -0.597 -1.888 1.00 96.12 92 VAL A C 1
ATOM 736 O O . VAL A 1 92 ? -3.617 -0.236 -1.369 1.00 96.12 92 VAL A O 1
ATOM 739 N N . LEU A 1 93 ? -2.111 -0.109 -3.041 1.00 95.50 93 LEU A N 1
ATOM 740 C CA . LEU A 1 93 ? -2.831 0.856 -3.861 1.00 95.50 93 LEU A CA 1
ATOM 741 C C . LEU A 1 93 ? -3.099 0.250 -5.237 1.00 95.50 93 LEU A C 1
ATOM 743 O O . LEU A 1 93 ? -2.170 0.078 -6.030 1.00 95.50 93 LEU A O 1
ATOM 747 N N . CYS A 1 94 ? -4.365 -0.051 -5.510 1.00 93.88 94 CYS A N 1
ATOM 748 C CA . CYS A 1 94 ? -4.830 -0.502 -6.814 1.00 93.88 94 CYS A CA 1
ATOM 749 C C . CYS A 1 94 ? -5.569 0.631 -7.537 1.00 93.88 94 CYS A C 1
ATOM 751 O O . CYS A 1 94 ? -6.522 1.190 -7.004 1.00 93.88 94 CYS A O 1
ATOM 753 N N . SER A 1 95 ? -5.124 0.982 -8.741 1.00 92.31 95 SER A N 1
ATOM 754 C CA . SER A 1 95 ? -5.780 1.927 -9.646 1.00 92.31 95 SER A CA 1
ATOM 755 C C . SER A 1 95 ? -6.301 1.162 -10.861 1.00 92.31 95 SER A C 1
ATOM 757 O O . SER A 1 95 ? -5.530 0.710 -11.712 1.00 92.31 95 SER A O 1
ATOM 759 N N . THR A 1 96 ? -7.620 1.006 -10.947 1.00 89.31 96 THR A N 1
ATOM 760 C CA . THR A 1 96 ? -8.289 0.301 -12.051 1.00 89.31 96 THR A CA 1
ATOM 761 C C . THR A 1 96 ? -8.770 1.242 -13.156 1.00 89.31 96 THR A C 1
ATOM 763 O O . THR A 1 96 ? -9.403 0.794 -14.110 1.00 89.31 96 THR A O 1
ATOM 766 N N . SER A 1 97 ? -8.410 2.530 -13.073 1.00 87.25 97 SER A N 1
ATOM 767 C CA . SER A 1 97 ? -8.738 3.524 -14.096 1.00 87.25 97 SER A CA 1
ATOM 768 C C . SER A 1 97 ? -8.135 3.136 -15.454 1.00 87.25 97 SER A C 1
ATOM 770 O O . SER A 1 97 ? -6.926 2.871 -15.534 1.00 87.25 97 SER A O 1
ATOM 772 N N . PRO A 1 98 ? -8.946 3.073 -16.529 1.00 79.12 98 PRO A N 1
ATOM 773 C CA . PRO A 1 98 ? -8.455 2.756 -17.862 1.00 79.12 98 PRO A CA 1
ATOM 774 C C . PRO A 1 98 ? -7.416 3.778 -18.318 1.00 79.12 98 PRO A C 1
ATOM 776 O O . PRO A 1 98 ? -7.616 4.982 -18.179 1.00 79.12 98 PRO A O 1
ATOM 779 N N . VAL A 1 99 ? -6.328 3.314 -18.929 1.00 71.06 99 VAL A N 1
ATOM 780 C CA . VAL A 1 99 ? -5.350 4.219 -19.543 1.00 71.06 99 VAL A CA 1
ATOM 781 C C . VAL A 1 99 ? -5.874 4.659 -20.912 1.00 71.06 99 VAL A C 1
ATOM 783 O O . VAL A 1 99 ? -6.054 3.804 -21.786 1.00 71.06 99 VAL A O 1
ATOM 786 N N . PRO A 1 100 ? -6.127 5.963 -21.139 1.00 61.31 100 PRO A N 1
ATOM 787 C CA . PRO A 1 100 ? -6.626 6.435 -22.422 1.00 61.31 100 PRO A CA 1
ATOM 788 C C . PRO A 1 100 ? -5.622 6.141 -23.545 1.00 61.31 100 PRO A C 1
ATOM 790 O O . PRO A 1 100 ? -4.457 6.522 -23.466 1.00 61.31 100 PRO A O 1
ATOM 793 N N . GLY A 1 101 ? -6.088 5.502 -24.620 1.00 57.12 101 GLY A N 1
ATOM 794 C CA . GLY A 1 101 ? -5.387 5.498 -25.907 1.00 57.12 101 GLY A CA 1
ATOM 795 C C . GLY A 1 101 ? -4.389 4.372 -26.180 1.00 57.12 101 GLY A C 1
ATOM 796 O O . GLY A 1 101 ? -3.624 4.520 -27.126 1.00 57.12 101 GLY A O 1
ATOM 797 N N . GLY A 1 102 ? -4.376 3.269 -25.421 1.00 54.06 102 GLY A N 1
ATOM 798 C CA . GLY A 1 102 ? -3.572 2.078 -25.761 1.00 54.06 102 GLY A CA 1
ATOM 799 C C . GLY A 1 102 ? -2.076 2.351 -25.971 1.00 54.06 102 GLY A C 1
ATOM 800 O O . GLY A 1 102 ? -1.401 1.569 -26.634 1.00 54.06 102 GLY A O 1
ATOM 801 N N . GLN A 1 103 ? -1.572 3.481 -25.465 1.00 57.62 103 GLN A N 1
ATOM 802 C CA . GLN A 1 103 ? -0.183 3.865 -25.643 1.00 57.62 103 GLN A CA 1
ATOM 803 C C . GLN A 1 103 ? 0.688 2.900 -24.854 1.00 57.62 103 GLN A C 1
ATOM 805 O O . GLN A 1 103 ? 0.479 2.706 -23.654 1.00 57.62 103 GLN A O 1
ATOM 810 N N . ASP A 1 104 ? 1.68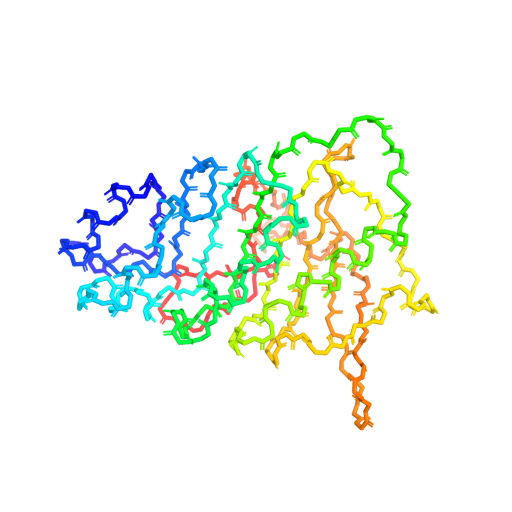4 2.332 -25.528 1.00 66.19 104 ASP A N 1
ATOM 811 C CA . ASP A 1 104 ? 2.777 1.624 -24.878 1.00 66.19 104 ASP A CA 1
ATOM 812 C C . ASP A 1 104 ? 3.486 2.603 -23.932 1.00 66.19 104 ASP A C 1
ATOM 814 O O . ASP A 1 104 ? 4.318 3.416 -24.343 1.00 66.19 104 ASP A O 1
ATOM 818 N N . ILE A 1 105 ? 3.125 2.567 -22.647 1.00 78.44 105 ILE A N 1
ATOM 819 C CA . ILE A 1 105 ? 3.816 3.342 -21.618 1.00 78.44 105 ILE A CA 1
ATOM 820 C C . ILE A 1 105 ? 5.259 2.841 -21.591 1.00 78.44 105 ILE A C 1
ATOM 822 O O . ILE A 1 105 ? 5.518 1.663 -21.344 1.00 78.44 105 ILE A O 1
ATOM 826 N N . SER A 1 106 ? 6.222 3.725 -21.849 1.00 87.06 106 SER A N 1
ATOM 827 C CA . SER A 1 106 ? 7.623 3.319 -21.791 1.00 87.06 106 SER A CA 1
ATOM 828 C C . SER A 1 106 ? 8.030 2.993 -20.345 1.00 87.06 106 SER A C 1
ATOM 830 O O . SER A 1 106 ? 7.513 3.598 -19.395 1.00 87.06 106 SER A O 1
ATOM 832 N N . PRO A 1 107 ? 8.997 2.082 -20.133 1.00 87.38 107 PRO A N 1
ATOM 833 C CA . PRO A 1 107 ? 9.512 1.798 -18.796 1.00 87.38 107 PRO A CA 1
ATOM 834 C C . PRO A 1 107 ? 10.036 3.043 -18.062 1.00 87.38 107 PRO A C 1
ATOM 836 O O . PRO A 1 107 ? 9.935 3.114 -16.838 1.00 87.38 107 PRO A O 1
ATOM 839 N N . ASP A 1 108 ? 10.553 4.042 -18.785 1.00 87.50 108 ASP A N 1
ATOM 840 C CA . ASP A 1 108 ? 10.981 5.328 -18.225 1.00 87.50 108 ASP A CA 1
ATOM 841 C C . ASP A 1 108 ? 9.817 6.118 -17.613 1.00 87.50 108 ASP A C 1
ATOM 843 O O . ASP A 1 108 ? 9.947 6.659 -16.511 1.00 87.50 108 ASP A O 1
ATOM 847 N N . VAL A 1 109 ? 8.669 6.162 -18.301 1.00 88.00 109 VAL A N 1
ATOM 848 C CA . VAL A 1 109 ? 7.459 6.845 -17.821 1.00 88.00 109 VAL A CA 1
ATOM 849 C C . VAL A 1 109 ? 6.894 6.125 -16.597 1.00 88.00 109 VAL A C 1
ATOM 851 O O . VAL A 1 109 ? 6.617 6.773 -15.588 1.00 88.00 109 VAL A O 1
ATOM 854 N N . ALA A 1 110 ? 6.810 4.793 -16.628 1.00 89.44 110 ALA A N 1
ATOM 855 C CA . ALA A 1 110 ? 6.361 4.008 -15.476 1.00 89.44 110 ALA A CA 1
ATOM 856 C C . ALA A 1 110 ? 7.297 4.153 -14.264 1.00 89.44 110 ALA A C 1
ATOM 858 O O . ALA A 1 110 ? 6.841 4.350 -13.137 1.00 89.44 110 ALA A O 1
ATOM 859 N N . ALA A 1 111 ? 8.616 4.141 -14.481 1.00 90.19 111 ALA A N 1
ATOM 860 C CA . ALA A 1 111 ? 9.586 4.396 -13.418 1.00 90.19 111 ALA A CA 1
ATOM 861 C C . ALA A 1 111 ? 9.449 5.820 -12.849 1.00 90.19 111 ALA A C 1
ATOM 863 O O . ALA A 1 111 ? 9.593 6.023 -11.640 1.00 90.19 111 ALA A O 1
ATOM 864 N N . ALA A 1 112 ? 9.160 6.816 -13.692 1.00 89.94 112 ALA A N 1
ATOM 865 C CA . ALA A 1 112 ? 8.894 8.179 -13.244 1.00 89.94 112 ALA A CA 1
ATOM 866 C C . ALA A 1 112 ? 7.619 8.269 -12.388 1.00 89.94 112 ALA A C 1
ATOM 868 O O . ALA A 1 112 ? 7.651 8.919 -11.343 1.00 89.94 112 ALA A O 1
ATOM 869 N N . GLU A 1 113 ? 6.539 7.582 -12.765 1.00 91.19 113 GLU A N 1
ATOM 870 C CA . GLU A 1 113 ? 5.307 7.490 -11.966 1.00 91.19 113 GLU A CA 1
ATOM 871 C C . GLU A 1 113 ? 5.532 6.807 -10.612 1.00 91.19 113 GLU A C 1
ATOM 873 O O . GLU A 1 113 ? 5.130 7.332 -9.568 1.00 91.19 113 GLU A O 1
ATOM 878 N N . LEU A 1 114 ? 6.274 5.696 -10.585 1.00 93.44 114 LEU A N 1
ATOM 879 C CA . LEU A 1 114 ? 6.674 5.056 -9.331 1.00 93.44 114 LEU A CA 1
ATOM 880 C C . LEU A 1 114 ? 7.438 6.038 -8.428 1.00 93.44 114 LEU A C 1
ATOM 882 O O . LEU A 1 114 ? 7.137 6.162 -7.240 1.00 93.44 114 LEU A O 1
ATOM 886 N N . ARG A 1 115 ? 8.400 6.792 -8.973 1.00 93.69 115 ARG A N 1
ATOM 887 C CA . ARG A 1 115 ? 9.131 7.808 -8.196 1.00 93.69 115 ARG A CA 1
ATOM 888 C C . ARG A 1 115 ? 8.214 8.910 -7.671 1.00 93.69 115 ARG A C 1
ATOM 890 O O . ARG A 1 115 ? 8.380 9.306 -6.519 1.00 93.69 115 ARG A O 1
ATOM 897 N N . ARG A 1 116 ? 7.265 9.404 -8.474 1.00 95.06 116 ARG A N 1
ATOM 898 C CA . ARG A 1 116 ? 6.273 10.402 -8.031 1.00 95.06 116 ARG A CA 1
ATOM 899 C C . ARG A 1 116 ? 5.457 9.868 -6.857 1.00 95.06 116 ARG A C 1
ATOM 901 O O . ARG A 1 116 ? 5.352 10.562 -5.849 1.00 95.06 116 ARG A O 1
ATOM 908 N N . THR A 1 117 ? 5.024 8.612 -6.933 1.00 96.50 117 THR A N 1
ATOM 909 C CA . THR A 1 117 ? 4.323 7.909 -5.845 1.00 96.50 117 THR A CA 1
ATOM 910 C C . THR A 1 117 ? 5.153 7.880 -4.563 1.00 96.50 117 THR A C 1
ATOM 912 O O . THR A 1 117 ? 4.693 8.275 -3.490 1.00 96.50 117 THR A O 1
ATOM 915 N N . LEU A 1 118 ? 6.426 7.492 -4.667 1.00 96.50 118 LEU A N 1
ATOM 916 C CA . LEU A 1 118 ? 7.345 7.455 -3.527 1.00 96.50 118 LEU A CA 1
ATOM 917 C C . LEU A 1 118 ? 7.577 8.848 -2.916 1.00 96.50 118 LEU A C 1
ATOM 919 O O . LEU A 1 118 ? 7.615 8.983 -1.693 1.00 96.50 118 LEU A O 1
ATOM 923 N N . ILE A 1 119 ? 7.707 9.885 -3.747 1.00 96.38 119 ILE A N 1
ATOM 924 C CA . ILE A 1 119 ? 7.876 11.278 -3.305 1.00 96.38 119 ILE A CA 1
ATOM 925 C C . ILE A 1 119 ? 6.609 11.806 -2.625 1.00 96.38 119 ILE A C 1
ATOM 927 O O . ILE A 1 119 ? 6.711 12.555 -1.645 1.00 96.38 119 ILE A O 1
ATOM 931 N N . ALA A 1 120 ? 5.431 11.446 -3.137 1.00 97.19 120 ALA A N 1
ATOM 932 C CA . ALA A 1 120 ? 4.150 11.817 -2.551 1.00 97.19 120 ALA A CA 1
ATOM 933 C C . ALA A 1 120 ? 4.006 11.203 -1.150 1.00 97.19 120 ALA A C 1
ATOM 935 O O . ALA A 1 120 ? 3.647 11.893 -0.200 1.00 97.19 120 ALA A O 1
ATOM 936 N N . LEU A 1 121 ? 4.423 9.947 -0.980 1.00 97.62 121 LEU A N 1
ATOM 937 C CA . LEU A 1 121 ? 4.354 9.220 0.290 1.00 97.62 121 LEU A CA 1
ATOM 938 C C . LEU A 1 121 ? 5.490 9.537 1.281 1.00 97.62 121 LEU A C 1
ATOM 940 O O . LEU A 1 121 ? 5.539 8.945 2.358 1.00 97.62 121 LEU A O 1
ATOM 944 N N . ARG A 1 122 ? 6.393 10.485 0.994 1.00 96.31 122 ARG A N 1
ATOM 945 C CA . ARG A 1 122 ? 7.579 10.779 1.833 1.00 96.31 122 ARG A CA 1
ATOM 946 C C . ARG A 1 122 ? 7.286 11.051 3.314 1.00 96.31 122 ARG A C 1
ATOM 948 O O . ARG A 1 122 ? 8.140 10.830 4.170 1.00 96.31 122 ARG A O 1
ATOM 955 N N . SER A 1 123 ? 6.082 11.536 3.615 1.00 96.44 123 SER A N 1
ATOM 956 C CA . SER A 1 123 ? 5.622 11.860 4.970 1.00 96.44 123 SER A CA 1
ATOM 957 C C . SER A 1 123 ? 5.066 10.653 5.743 1.00 96.44 123 SER A C 1
ATOM 959 O O . SER A 1 123 ? 4.783 10.784 6.935 1.00 96.44 123 SER A O 1
ATOM 961 N N . ALA A 1 124 ? 4.919 9.486 5.109 1.00 97.31 124 ALA A N 1
ATOM 962 C CA . ALA A 1 124 ? 4.496 8.232 5.731 1.00 97.31 124 ALA A CA 1
ATOM 963 C C . ALA A 1 124 ? 5.694 7.545 6.416 1.00 97.31 124 ALA A C 1
ATOM 965 O O . ALA A 1 124 ? 6.271 6.577 5.929 1.00 97.31 124 ALA A O 1
ATOM 966 N N . ARG A 1 125 ? 6.128 8.079 7.561 1.00 96.88 125 ARG A N 1
ATOM 967 C CA . ARG A 1 125 ? 7.426 7.756 8.181 1.00 96.88 125 ARG A CA 1
ATOM 968 C C . ARG A 1 125 ? 7.607 6.302 8.610 1.00 96.88 125 ARG A C 1
ATOM 970 O O . ARG A 1 125 ? 8.750 5.875 8.727 1.00 96.88 125 ARG A O 1
ATOM 977 N N . LYS A 1 126 ? 6.519 5.568 8.860 1.00 97.25 126 LYS A N 1
ATOM 978 C CA . LYS A 1 126 ? 6.552 4.147 9.242 1.00 97.25 126 LYS A CA 1
ATOM 979 C C . LYS A 1 126 ? 6.272 3.191 8.083 1.00 97.25 126 LYS A C 1
ATOM 981 O O . LYS A 1 126 ? 6.343 1.987 8.302 1.00 97.25 126 LYS A O 1
ATOM 986 N N . LEU A 1 127 ? 6.013 3.701 6.876 1.00 98.12 127 LEU A N 1
ATOM 987 C CA . LEU A 1 127 ? 5.713 2.872 5.713 1.00 98.12 127 LEU A CA 1
ATOM 988 C C . LEU A 1 127 ? 6.947 2.050 5.324 1.00 98.12 127 LEU A C 1
ATOM 990 O O . LEU A 1 127 ? 7.984 2.622 4.990 1.00 98.12 127 LEU A O 1
ATOM 994 N N . ARG A 1 128 ? 6.819 0.722 5.382 1.00 97.25 128 ARG A N 1
ATOM 995 C CA . ARG A 1 128 ? 7.856 -0.284 5.101 1.00 97.25 128 ARG A CA 1
ATOM 996 C C . ARG A 1 128 ? 7.628 -0.995 3.774 1.00 97.25 128 ARG A C 1
ATOM 998 O O . ARG A 1 128 ? 8.603 -1.268 3.080 1.00 97.25 128 ARG A O 1
ATOM 1005 N N . ALA A 1 129 ? 6.377 -1.252 3.404 1.00 97.19 129 ALA A N 1
ATOM 1006 C CA . ALA A 1 129 ? 6.006 -1.844 2.123 1.00 97.19 129 ALA A CA 1
ATOM 1007 C C . ALA A 1 129 ? 5.020 -0.957 1.368 1.00 97.19 129 ALA A C 1
ATOM 1009 O O . ALA A 1 129 ? 4.095 -0.391 1.949 1.00 97.19 129 ALA A O 1
ATOM 1010 N N . LEU A 1 130 ? 5.221 -0.869 0.057 1.00 97.50 130 LEU A N 1
ATOM 1011 C CA . LEU A 1 130 ? 4.280 -0.265 -0.874 1.00 97.50 130 LEU A CA 1
ATOM 1012 C C . LEU A 1 130 ? 4.017 -1.249 -2.010 1.00 97.50 130 LEU A C 1
ATOM 1014 O O . LEU A 1 130 ? 4.952 -1.635 -2.712 1.00 97.50 130 LEU A O 1
ATOM 1018 N N . ARG A 1 131 ? 2.758 -1.618 -2.224 1.00 95.31 131 ARG A N 1
ATOM 1019 C CA . ARG A 1 131 ? 2.319 -2.294 -3.443 1.00 95.31 131 ARG A CA 1
ATOM 1020 C C . ARG A 1 131 ? 1.549 -1.314 -4.311 1.00 95.31 131 ARG A C 1
ATOM 1022 O O . ARG A 1 131 ? 0.633 -0.651 -3.835 1.00 95.31 131 ARG A O 1
ATOM 1029 N N . ILE A 1 132 ? 1.918 -1.266 -5.584 1.00 95.00 132 ILE A N 1
ATOM 1030 C CA . ILE A 1 132 ? 1.209 -0.510 -6.608 1.00 95.00 132 ILE A CA 1
ATOM 1031 C C . ILE A 1 132 ? 0.720 -1.490 -7.658 1.00 95.00 132 ILE A C 1
ATOM 1033 O O . ILE A 1 132 ? 1.492 -2.281 -8.205 1.00 95.00 132 ILE A O 1
ATOM 1037 N N . GLU A 1 133 ? -0.564 -1.397 -7.943 1.00 91.69 133 GLU A N 1
ATOM 1038 C CA . GLU A 1 133 ? -1.217 -2.045 -9.060 1.00 91.69 133 GLU A CA 1
ATOM 1039 C C . GLU A 1 133 ? -1.898 -0.960 -9.883 1.00 91.69 133 GLU A C 1
ATOM 1041 O O . GLU A 1 133 ? -2.654 -0.156 -9.345 1.00 91.69 133 GLU A O 1
ATOM 1046 N N . HIS A 1 134 ? -1.585 -0.876 -11.174 1.00 86.31 134 HIS A N 1
ATOM 1047 C CA . HIS A 1 134 ? -2.290 0.044 -12.057 1.00 86.31 134 HIS A CA 1
ATOM 1048 C C . HIS A 1 134 ? -2.430 -0.533 -13.462 1.00 86.31 134 HIS A C 1
ATOM 1050 O O . HIS A 1 134 ? -1.545 -1.247 -13.937 1.00 86.31 134 HIS A O 1
ATOM 1056 N N . MET A 1 135 ? -3.528 -0.205 -14.146 1.00 83.00 135 MET A N 1
ATOM 1057 C CA . MET A 1 135 ? -3.842 -0.762 -15.475 1.00 83.00 135 MET A CA 1
ATOM 1058 C C . MET A 1 135 ? -2.798 -0.431 -16.550 1.00 83.00 135 MET A C 1
ATOM 1060 O O . MET A 1 135 ? -2.633 -1.179 -17.507 1.00 83.00 135 MET A O 1
ATOM 1064 N N . GLY A 1 136 ? -2.057 0.662 -16.371 1.00 81.00 136 GLY A N 1
ATOM 1065 C CA . GLY A 1 136 ? -0.956 1.072 -17.246 1.00 81.00 136 GLY A CA 1
ATOM 1066 C C . GLY A 1 136 ? 0.414 0.523 -16.870 1.00 81.00 136 GLY A C 1
ATOM 1067 O O . GLY A 1 136 ? 1.412 0.979 -17.425 1.00 81.00 136 GLY A O 1
ATOM 1068 N N . ALA A 1 137 ? 0.498 -0.362 -15.875 1.00 87.12 137 ALA A N 1
ATOM 1069 C CA . ALA A 1 137 ? 1.780 -0.839 -15.390 1.00 87.12 137 ALA A CA 1
ATOM 1070 C C . ALA A 1 137 ? 2.494 -1.612 -16.489 1.00 87.12 137 ALA A C 1
ATOM 1072 O O . ALA A 1 137 ? 1.955 -2.564 -17.052 1.00 87.12 137 ALA A O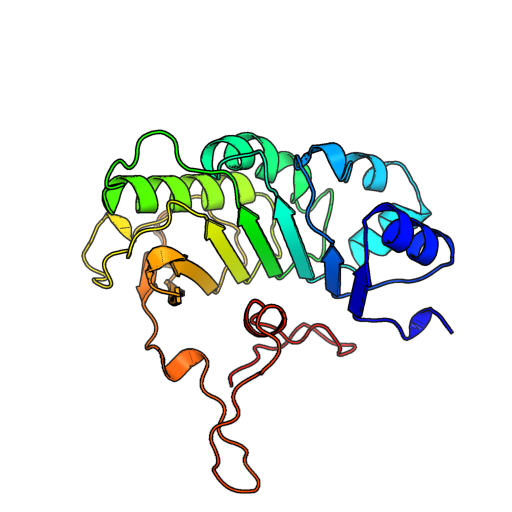 1
ATOM 1073 N N . VAL A 1 138 ? 3.743 -1.235 -16.742 1.00 90.38 138 VAL A N 1
ATOM 1074 C CA . VAL A 1 138 ? 4.654 -1.980 -17.610 1.00 90.38 138 VAL A CA 1
ATOM 1075 C C . VAL A 1 138 ? 5.808 -2.549 -16.807 1.00 90.38 138 VAL A C 1
ATOM 1077 O O . VAL A 1 138 ? 6.065 -2.150 -15.669 1.00 90.38 138 VAL A O 1
ATOM 1080 N N . TRP A 1 139 ? 6.503 -3.507 -17.409 1.00 89.19 139 TRP A N 1
ATOM 1081 C CA . TRP A 1 139 ? 7.647 -4.152 -16.785 1.00 89.19 139 TRP A CA 1
ATOM 1082 C C . TRP A 1 139 ? 8.794 -3.157 -16.594 1.00 89.19 139 TRP A C 1
ATOM 1084 O O . TRP A 1 139 ? 9.320 -2.601 -17.559 1.00 89.19 139 TRP A O 1
ATOM 1094 N N . LEU A 1 140 ? 9.208 -2.959 -15.346 1.00 89.06 140 LEU A N 1
ATOM 1095 C CA . LEU A 1 140 ? 10.358 -2.135 -15.005 1.00 89.06 140 LEU A CA 1
ATOM 1096 C C . LEU A 1 140 ? 11.655 -2.924 -15.238 1.00 89.06 140 LEU A C 1
ATOM 1098 O O . LEU A 1 140 ? 11.710 -4.128 -14.963 1.00 89.06 140 LEU A O 1
ATOM 1102 N N . PRO A 1 141 ? 12.726 -2.283 -15.730 1.00 82.19 141 PRO A N 1
ATOM 1103 C CA . PRO A 1 141 ? 13.974 -2.978 -15.993 1.00 82.19 141 PRO A CA 1
ATOM 1104 C C . PRO A 1 141 ? 14.577 -3.521 -14.684 1.00 82.19 141 PRO A C 1
ATOM 1106 O O . PRO A 1 141 ? 14.677 -2.783 -13.703 1.00 82.19 141 PRO A O 1
ATOM 1109 N N . PRO A 1 142 ? 15.022 -4.791 -14.653 1.00 70.06 142 PRO A N 1
ATOM 1110 C CA . PRO A 1 142 ? 15.581 -5.407 -13.449 1.00 70.06 142 PRO A CA 1
ATOM 1111 C C . PRO A 1 142 ? 17.005 -4.921 -13.129 1.00 70.06 142 PRO A C 1
ATOM 1113 O O . PRO A 1 142 ? 17.520 -5.189 -12.040 1.00 70.06 142 PRO A O 1
ATOM 1116 N N . ASP A 1 143 ? 17.665 -4.236 -14.072 1.00 69.56 143 ASP A N 1
ATOM 1117 C CA . ASP A 1 143 ? 19.067 -3.854 -13.939 1.00 69.56 143 ASP A CA 1
ATOM 1118 C C . ASP A 1 143 ? 19.261 -2.710 -12.934 1.00 69.56 143 ASP A C 1
ATOM 1120 O O . ASP A 1 143 ? 18.774 -1.587 -13.091 1.00 69.56 143 ASP A O 1
ATOM 1124 N N . ARG A 1 144 ? 20.079 -2.997 -11.919 1.00 58.81 144 ARG A N 1
ATOM 1125 C CA . ARG A 1 144 ? 20.534 -2.049 -10.903 1.00 58.81 144 ARG A CA 1
ATOM 1126 C C . ARG A 1 144 ? 21.260 -0.856 -11.530 1.00 58.81 144 ARG A C 1
ATOM 1128 O O . ARG A 1 144 ? 21.230 0.225 -10.955 1.00 58.81 144 ARG A O 1
ATOM 1135 N N . ARG A 1 145 ? 21.934 -1.009 -12.671 1.00 60.56 145 ARG A N 1
ATOM 1136 C CA . ARG A 1 145 ? 22.713 0.085 -13.279 1.00 60.56 145 ARG A CA 1
ATOM 1137 C C . ARG A 1 145 ? 21.851 1.145 -13.960 1.00 60.56 145 ARG A C 1
ATOM 1139 O O . ARG A 1 145 ? 22.363 2.220 -14.261 1.00 60.56 145 ARG A O 1
ATOM 1146 N N . SER A 1 146 ? 20.560 0.880 -14.154 1.00 66.88 146 SER A N 1
ATOM 1147 C CA . SER A 1 146 ? 19.656 1.869 -14.721 1.00 66.88 146 SER A CA 1
ATOM 1148 C C . SER A 1 146 ? 19.406 3.007 -13.732 1.00 66.88 146 SER A C 1
ATOM 1150 O O . SER A 1 146 ? 19.006 2.791 -12.582 1.00 66.88 146 SER A O 1
ATOM 1152 N N . SER A 1 147 ? 19.587 4.246 -14.194 1.00 74.06 147 SER A N 1
ATOM 1153 C CA . SER A 1 147 ? 19.185 5.441 -13.446 1.00 74.06 147 SER A CA 1
ATOM 1154 C C . SER A 1 147 ? 17.704 5.378 -13.058 1.00 74.06 147 SER A C 1
ATOM 1156 O O . SER A 1 147 ? 17.339 5.908 -12.010 1.00 74.06 147 SER A O 1
ATOM 1158 N N . LEU A 1 148 ? 16.875 4.649 -13.823 1.00 77.88 148 LEU A N 1
ATOM 1159 C CA . LEU A 1 148 ? 15.452 4.394 -13.569 1.00 77.88 148 LEU A CA 1
ATOM 1160 C C . LEU A 1 148 ? 15.168 3.848 -12.172 1.00 77.88 148 LEU A C 1
ATOM 1162 O O . LEU A 1 148 ? 14.208 4.276 -11.539 1.00 77.88 148 LEU A O 1
ATOM 1166 N N . MET A 1 149 ? 16.046 2.994 -11.649 1.00 85.19 149 MET A N 1
ATOM 1167 C CA . MET A 1 149 ? 15.878 2.382 -10.328 1.00 85.19 149 MET A CA 1
ATOM 1168 C C . MET A 1 149 ? 16.456 3.229 -9.189 1.00 85.19 149 MET A C 1
ATOM 1170 O O . MET A 1 149 ? 16.392 2.841 -8.023 1.00 85.19 149 MET A O 1
ATOM 1174 N N . THR A 1 150 ? 17.021 4.397 -9.497 1.00 88.38 150 THR A N 1
ATOM 1175 C CA . THR A 1 150 ? 17.426 5.369 -8.480 1.00 88.38 150 THR A CA 1
ATOM 1176 C C . THR A 1 150 ? 16.203 6.147 -8.003 1.00 88.38 150 THR A C 1
ATOM 1178 O O . THR A 1 150 ? 15.466 6.720 -8.809 1.00 88.38 150 THR A O 1
ATOM 1181 N N . ILE A 1 151 ? 16.002 6.180 -6.686 1.00 89.75 151 ILE A N 1
ATOM 1182 C CA . ILE A 1 151 ? 14.895 6.875 -6.024 1.00 89.75 151 ILE A CA 1
ATOM 1183 C C . ILE A 1 151 ? 15.450 7.853 -4.987 1.00 89.75 151 ILE A C 1
ATOM 1185 O O . ILE A 1 151 ? 16.498 7.619 -4.389 1.00 89.75 151 ILE A O 1
ATOM 1189 N N . SER A 1 152 ? 14.747 8.948 -4.742 1.00 89.94 152 SER A N 1
ATOM 1190 C CA . SER A 1 152 ? 15.082 9.916 -3.695 1.00 89.94 152 SER A CA 1
ATOM 1191 C C . SER A 1 152 ? 13.804 10.391 -3.015 1.00 89.94 152 SER A C 1
ATOM 1193 O O . SER A 1 152 ? 12.707 10.167 -3.527 1.00 89.94 152 SER A O 1
ATOM 1195 N N . LYS A 1 153 ? 13.941 11.015 -1.837 1.00 90.19 153 LYS A N 1
ATOM 1196 C CA . LYS A 1 153 ? 12.813 11.588 -1.078 1.00 90.19 153 LYS A CA 1
ATOM 1197 C C . LYS A 1 153 ? 11.649 10.598 -0.856 1.00 90.19 153 LYS A C 1
ATOM 1199 O O . LYS A 1 153 ? 10.498 11.010 -0.853 1.00 90.19 153 LYS A O 1
ATOM 1204 N N . CYS A 1 154 ? 11.940 9.307 -0.689 1.00 93.00 154 CYS A N 1
ATOM 1205 C CA . CYS A 1 154 ? 10.954 8.262 -0.400 1.00 93.00 154 CYS A CA 1
ATOM 1206 C C . CYS A 1 154 ? 10.681 8.150 1.118 1.00 93.00 154 CYS A C 1
ATOM 1208 O O . CYS A 1 154 ? 11.432 8.734 1.909 1.00 93.00 154 CYS A O 1
ATOM 1210 N N . PRO A 1 155 ? 9.656 7.392 1.559 1.00 95.88 155 PRO A N 1
ATOM 1211 C CA . PRO A 1 155 ? 9.409 7.173 2.980 1.00 95.88 155 PRO A CA 1
ATOM 1212 C C . PRO A 1 155 ? 10.655 6.627 3.709 1.00 95.88 155 PRO A C 1
ATOM 1214 O O . PRO A 1 155 ? 11.304 5.695 3.220 1.00 95.88 155 PRO A O 1
ATOM 1217 N N . PRO A 1 156 ? 11.002 7.164 4.893 1.00 94.56 156 PRO A N 1
ATOM 1218 C CA . PRO A 1 156 ? 12.238 6.838 5.602 1.00 94.56 156 PRO A CA 1
ATOM 1219 C C . PRO A 1 156 ? 12.244 5.459 6.267 1.00 94.56 156 PRO A C 1
ATOM 1221 O O . PRO A 1 156 ? 13.292 5.052 6.758 1.00 94.56 156 PRO A O 1
ATOM 1224 N N . ALA A 1 157 ? 11.142 4.712 6.287 1.00 95.81 157 ALA A N 1
ATOM 1225 C CA . ALA A 1 157 ? 11.115 3.315 6.733 1.00 95.81 157 ALA A CA 1
ATOM 1226 C C . ALA A 1 157 ? 10.932 2.326 5.574 1.00 95.81 157 ALA A C 1
ATOM 1228 O O . ALA A 1 157 ? 10.885 1.131 5.827 1.00 95.81 157 ALA A O 1
ATOM 1229 N N . LEU A 1 158 ? 10.873 2.798 4.319 1.00 96.62 158 LEU A N 1
ATOM 1230 C CA . LEU A 1 158 ? 10.568 1.933 3.184 1.00 96.62 158 LEU A CA 1
ATOM 1231 C C . LEU A 1 158 ? 11.671 0.885 2.995 1.00 96.62 158 LEU A C 1
ATOM 1233 O O . LEU A 1 158 ? 12.855 1.235 2.903 1.00 96.62 158 LEU A O 1
ATOM 1237 N N . GLU A 1 159 ? 11.246 -0.375 2.948 1.00 95.56 159 GLU A N 1
ATOM 1238 C CA . GLU A 1 159 ? 12.051 -1.591 2.811 1.00 95.56 159 GLU A CA 1
ATOM 1239 C C . GLU A 1 159 ? 11.738 -2.293 1.483 1.00 95.56 159 GLU A C 1
ATOM 1241 O O . GLU A 1 159 ? 12.665 -2.710 0.786 1.00 95.56 159 GLU A O 1
ATOM 1246 N N . TYR A 1 160 ? 10.458 -2.367 1.100 1.00 95.38 160 TYR A N 1
ATOM 1247 C CA . TYR A 1 160 ? 9.989 -3.132 -0.055 1.00 95.38 160 TYR A CA 1
ATOM 1248 C C . TYR A 1 160 ? 9.023 -2.342 -0.939 1.00 95.38 160 TYR A C 1
ATOM 1250 O O . TYR A 1 160 ? 8.195 -1.567 -0.460 1.00 95.38 160 TYR A O 1
ATOM 1258 N N . VAL A 1 161 ? 9.119 -2.576 -2.247 1.00 94.69 161 VAL A N 1
ATOM 1259 C CA . VAL A 1 161 ? 8.169 -2.093 -3.252 1.00 94.69 161 VAL A CA 1
ATOM 1260 C C . VAL A 1 161 ? 7.742 -3.271 -4.118 1.00 94.69 161 VAL A C 1
ATOM 1262 O O . VAL A 1 161 ? 8.591 -4.001 -4.628 1.00 94.69 161 VAL A O 1
ATOM 1265 N N . SER A 1 162 ? 6.437 -3.435 -4.300 1.00 93.50 162 SER A N 1
ATOM 1266 C CA . SER A 1 162 ? 5.848 -4.410 -5.217 1.00 93.50 162 SER A CA 1
ATOM 1267 C C . SER A 1 162 ? 5.150 -3.670 -6.353 1.00 93.50 162 SER A C 1
ATOM 1269 O O . SER A 1 162 ? 4.318 -2.801 -6.105 1.00 93.50 162 SER A O 1
ATOM 1271 N N . TRP A 1 163 ? 5.487 -4.010 -7.592 1.00 93.19 163 TRP A N 1
ATOM 1272 C CA . TRP A 1 163 ? 4.941 -3.395 -8.801 1.00 93.19 163 TRP A CA 1
ATOM 1273 C C . TRP A 1 163 ? 4.196 -4.450 -9.614 1.00 93.19 163 TRP A C 1
ATOM 1275 O O . TRP A 1 163 ? 4.821 -5.364 -10.158 1.00 93.19 163 TRP A O 1
ATOM 1285 N N . HIS A 1 164 ? 2.867 -4.371 -9.650 1.00 91.38 164 HIS A N 1
ATOM 1286 C CA . HIS A 1 164 ? 2.037 -5.343 -10.354 1.00 91.38 164 HIS A CA 1
ATOM 1287 C C . HIS A 1 164 ? 1.730 -4.890 -11.781 1.00 91.38 164 HIS A C 1
ATOM 1289 O O . HIS A 1 164 ? 1.180 -3.814 -11.997 1.00 91.38 164 HIS A O 1
ATOM 1295 N N . VAL A 1 165 ? 2.068 -5.744 -12.747 1.00 88.75 165 VAL A N 1
ATOM 1296 C CA . VAL A 1 165 ? 1.850 -5.551 -14.182 1.00 88.75 165 VAL A CA 1
ATOM 1297 C C . VAL A 1 165 ? 0.608 -6.337 -14.590 1.00 88.75 165 VAL A C 1
ATOM 1299 O O . VAL A 1 165 ? 0.696 -7.544 -14.831 1.00 88.75 165 VAL A O 1
ATOM 1302 N N . HIS A 1 166 ? -0.535 -5.651 -14.682 1.00 83.75 166 HIS A N 1
ATOM 1303 C CA . HIS A 1 166 ? -1.840 -6.283 -14.910 1.00 83.75 166 HIS A CA 1
ATOM 1304 C C . HIS A 1 166 ? -1.879 -7.099 -16.214 1.00 83.75 166 HIS A C 1
ATOM 1306 O O . HIS A 1 166 ? -2.235 -8.274 -16.202 1.00 83.75 166 HIS A O 1
ATOM 1312 N N . LEU A 1 167 ? -1.381 -6.534 -17.323 1.00 80.00 167 LEU A N 1
ATOM 1313 C CA . LEU A 1 167 ? -1.347 -7.201 -18.637 1.00 80.00 167 LEU A CA 1
ATOM 1314 C C . LEU A 1 167 ? -0.534 -8.505 -18.664 1.00 80.00 167 LEU A C 1
ATOM 1316 O O . LEU A 1 167 ? -0.732 -9.340 -19.541 1.00 80.00 167 LEU A O 1
ATOM 1320 N N . ARG A 1 168 ? 0.406 -8.676 -17.728 1.00 80.56 168 ARG A N 1
ATOM 1321 C CA . ARG A 1 168 ? 1.222 -9.893 -17.599 1.00 80.56 168 ARG A CA 1
ATOM 1322 C C . ARG A 1 168 ? 0.804 -10.761 -16.418 1.00 80.56 168 ARG A C 1
ATOM 1324 O O . ARG A 1 168 ? 1.421 -11.801 -16.211 1.00 80.56 168 ARG A O 1
ATOM 1331 N N . ASN A 1 169 ? -0.172 -10.309 -15.630 1.00 84.19 169 ASN A N 1
ATOM 1332 C CA . ASN A 1 169 ? -0.548 -10.886 -14.346 1.00 84.19 169 ASN A CA 1
ATOM 1333 C C . ASN A 1 169 ? 0.678 -11.267 -13.491 1.00 84.19 169 ASN A C 1
ATOM 1335 O O . ASN A 1 169 ? 0.813 -12.390 -13.008 1.00 84.19 169 ASN A O 1
ATOM 1339 N N . SER A 1 170 ? 1.635 -10.345 -13.367 1.00 86.44 170 SER A N 1
ATOM 1340 C CA . SER A 1 170 ? 2.910 -10.617 -12.699 1.00 86.44 170 SER A CA 1
ATOM 1341 C C . SER A 1 170 ? 3.334 -9.445 -1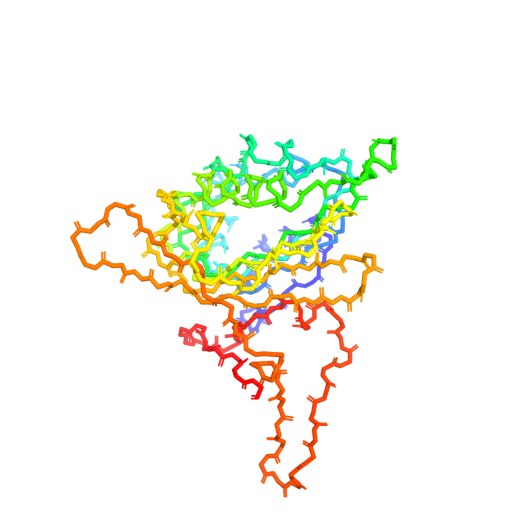1.833 1.00 86.44 170 SER A C 1
ATOM 1343 O O . SER A 1 170 ? 3.210 -8.288 -12.225 1.00 86.44 170 SER A O 1
ATOM 1345 N N . THR A 1 171 ? 3.897 -9.748 -10.664 1.00 89.19 171 THR A N 1
ATOM 1346 C CA . THR A 1 171 ? 4.411 -8.741 -9.729 1.00 89.19 171 THR A CA 1
ATOM 1347 C C . THR A 1 171 ? 5.935 -8.757 -9.722 1.00 89.19 171 THR A C 1
ATOM 1349 O O . THR A 1 171 ? 6.546 -9.808 -9.541 1.00 89.19 171 THR A O 1
ATOM 1352 N N . GLN A 1 172 ? 6.556 -7.592 -9.896 1.00 90.62 172 GLN A N 1
ATOM 1353 C CA . GLN A 1 172 ? 7.982 -7.397 -9.656 1.00 90.62 172 GLN A CA 1
ATOM 1354 C C . GLN A 1 172 ? 8.198 -6.924 -8.221 1.00 90.62 172 GLN A C 1
ATOM 1356 O O . GLN A 1 172 ? 7.544 -5.985 -7.765 1.00 90.62 172 GLN A O 1
ATOM 1361 N N . TYR A 1 173 ? 9.138 -7.554 -7.524 1.00 91.56 173 TYR A N 1
ATOM 1362 C CA . TYR A 1 173 ? 9.473 -7.215 -6.146 1.00 91.56 173 TYR A CA 1
ATOM 1363 C C . TYR A 1 173 ? 10.821 -6.515 -6.099 1.00 91.56 173 TYR A C 1
ATOM 1365 O O . TYR A 1 173 ? 11.786 -6.938 -6.736 1.00 91.56 173 TYR A O 1
ATOM 1373 N N . PHE A 1 174 ? 10.903 -5.454 -5.310 1.00 92.31 174 PHE A N 1
ATOM 1374 C CA . PHE A 1 174 ? 12.118 -4.683 -5.122 1.00 92.31 174 PHE A CA 1
ATOM 1375 C C . PHE A 1 174 ? 12.375 -4.482 -3.635 1.00 92.31 174 PHE A C 1
ATOM 1377 O O . PHE A 1 174 ? 11.462 -4.149 -2.882 1.00 92.31 174 PHE A O 1
ATOM 1384 N N . ARG A 1 175 ? 13.638 -4.608 -3.220 1.00 92.88 175 ARG A N 1
ATOM 1385 C CA . ARG A 1 175 ? 14.099 -4.074 -1.933 1.00 92.88 175 ARG A CA 1
ATOM 1386 C C . ARG A 1 175 ? 14.727 -2.700 -2.113 1.00 92.88 175 ARG A C 1
ATOM 1388 O O . ARG A 1 175 ? 15.416 -2.451 -3.105 1.00 92.88 175 ARG A O 1
ATOM 1395 N N . VAL A 1 176 ? 14.538 -1.824 -1.136 1.00 92.81 176 VAL A N 1
ATOM 1396 C CA . VAL A 1 176 ? 15.171 -0.505 -1.087 1.00 92.81 176 VAL A CA 1
ATOM 1397 C C . VAL A 1 176 ? 16.571 -0.643 -0.497 1.00 92.81 176 VAL A C 1
ATOM 1399 O O . VAL A 1 176 ? 16.746 -0.971 0.673 1.00 92.81 176 VAL A O 1
ATOM 1402 N N . VAL A 1 177 ? 17.589 -0.349 -1.299 1.00 91.44 177 VAL A N 1
ATOM 1403 C CA . VAL A 1 177 ? 18.983 -0.292 -0.852 1.00 91.44 177 VAL A CA 1
ATOM 1404 C C . VAL A 1 177 ? 19.361 1.156 -0.592 1.00 91.44 177 VAL A C 1
ATOM 1406 O O . VAL A 1 177 ? 19.380 1.982 -1.508 1.00 91.44 177 VAL A O 1
ATOM 1409 N N . ARG A 1 178 ? 19.683 1.463 0.664 1.00 88.38 178 ARG A N 1
ATOM 1410 C CA . ARG A 1 178 ? 20.126 2.798 1.077 1.00 88.38 178 ARG A CA 1
ATOM 1411 C C . ARG A 1 178 ? 21.634 2.901 0.994 1.00 88.38 178 ARG A C 1
ATOM 1413 O O . ARG A 1 178 ? 22.345 2.046 1.517 1.00 88.38 178 ARG A O 1
ATOM 1420 N N . LYS A 1 179 ? 22.127 3.950 0.341 1.00 79.44 179 LYS A N 1
ATOM 1421 C CA . LYS A 1 179 ? 23.562 4.227 0.250 1.00 79.44 179 LYS A CA 1
ATOM 1422 C C . LYS A 1 179 ? 23.915 5.263 1.310 1.00 79.44 179 LYS A C 1
ATOM 1424 O O . LYS A 1 179 ? 23.391 6.372 1.281 1.00 79.44 179 LYS A O 1
ATOM 1429 N N . GLN A 1 180 ? 24.782 4.895 2.253 1.00 69.25 180 GLN A N 1
ATOM 1430 C CA . GLN A 1 180 ? 25.254 5.820 3.284 1.00 69.25 180 GLN A CA 1
ATOM 1431 C C . GLN A 1 180 ? 25.893 7.054 2.625 1.00 69.25 180 GLN A C 1
ATOM 1433 O O . GLN A 1 180 ? 26.680 6.922 1.688 1.00 69.25 180 GLN A O 1
ATOM 1438 N N . GLY A 1 181 ? 25.507 8.250 3.077 1.00 62.81 181 GLY A N 1
ATOM 1439 C CA . GLY A 1 181 ? 26.044 9.519 2.575 1.00 62.81 181 GLY A CA 1
ATOM 1440 C C . GLY A 1 181 ? 25.536 9.976 1.200 1.00 62.81 181 GLY A C 1
ATOM 1441 O O . GLY A 1 181 ? 26.045 10.967 0.686 1.00 62.81 181 GLY A O 1
ATOM 1442 N N . LYS A 1 182 ? 24.550 9.302 0.589 1.00 66.38 182 LYS A N 1
ATOM 1443 C CA . LYS A 1 182 ? 23.900 9.765 -0.652 1.00 66.38 182 LYS A CA 1
ATOM 1444 C C . LYS A 1 182 ? 22.430 10.088 -0.406 1.00 66.38 182 LYS A C 1
ATOM 1446 O O . LYS A 1 182 ? 21.732 9.339 0.266 1.00 66.38 182 LYS A O 1
ATOM 1451 N N . GLU A 1 183 ? 21.941 11.161 -1.026 1.00 70.69 183 GLU A N 1
ATOM 1452 C CA . GLU A 1 183 ? 20.510 11.515 -1.017 1.00 70.69 183 GLU A CA 1
ATOM 1453 C C . GLU A 1 183 ? 19.641 10.548 -1.844 1.00 70.69 183 GLU A C 1
ATOM 1455 O O . GLU A 1 183 ? 18.409 10.617 -1.813 1.00 70.69 183 GLU A O 1
ATOM 1460 N N . SER A 1 184 ? 20.277 9.650 -2.602 1.00 81.06 184 SER A N 1
ATOM 1461 C CA . SER A 1 184 ? 19.621 8.693 -3.480 1.00 81.06 184 SER A CA 1
ATOM 1462 C C . SER A 1 184 ? 19.761 7.249 -2.993 1.00 81.06 184 SER A C 1
ATOM 1464 O O . SER A 1 184 ? 20.849 6.744 -2.704 1.00 81.06 184 SER A O 1
ATOM 1466 N N . ASN A 1 185 ? 18.619 6.569 -2.949 1.00 88.38 185 ASN A N 1
ATOM 1467 C CA . ASN A 1 185 ? 18.485 5.139 -2.712 1.00 88.38 185 ASN A CA 1
ATOM 1468 C C . ASN A 1 185 ? 18.301 4.409 -4.046 1.00 88.38 185 ASN A C 1
ATOM 1470 O O . ASN A 1 185 ? 18.111 5.020 -5.100 1.00 88.38 185 ASN A O 1
ATOM 1474 N N . GLN A 1 186 ? 18.349 3.084 -4.002 1.00 89.81 186 GLN A N 1
ATOM 1475 C CA . GLN A 1 186 ? 18.251 2.250 -5.190 1.00 89.81 186 GLN A CA 1
ATOM 1476 C C . GLN A 1 186 ? 17.244 1.126 -4.980 1.00 89.81 186 GLN A C 1
ATOM 1478 O O . GLN A 1 186 ? 17.335 0.389 -3.999 1.00 89.81 186 GLN A O 1
ATOM 1483 N N . LEU A 1 187 ? 16.312 0.975 -5.916 1.00 91.38 187 LEU A N 1
ATOM 1484 C CA . LEU A 1 187 ? 15.460 -0.199 -5.996 1.00 91.38 187 LEU A CA 1
ATOM 1485 C C . LEU A 1 187 ? 16.262 -1.357 -6.570 1.00 91.38 187 LEU A C 1
ATOM 1487 O O . LEU A 1 187 ? 16.917 -1.257 -7.608 1.00 91.38 187 LEU A O 1
ATOM 1491 N N . GLN A 1 188 ? 16.241 -2.462 -5.848 1.00 91.00 188 GLN A N 1
ATOM 1492 C CA . GLN A 1 188 ? 16.947 -3.664 -6.214 1.00 91.00 188 GLN A CA 1
ATOM 1493 C C . GLN A 1 188 ? 15.947 -4.782 -6.431 1.00 91.00 188 GLN A C 1
ATOM 1495 O O . GLN A 1 188 ? 15.309 -5.219 -5.477 1.00 91.00 188 GLN A O 1
ATOM 1500 N N . HIS A 1 189 ? 15.867 -5.256 -7.672 1.00 91.38 189 HIS A N 1
ATOM 1501 C CA . HIS A 1 189 ? 15.001 -6.363 -8.041 1.00 91.38 189 HIS A CA 1
ATOM 1502 C C . HIS A 1 189 ? 15.318 -7.614 -7.209 1.00 91.38 189 HIS A C 1
ATOM 1504 O O . HIS A 1 189 ? 16.488 -7.973 -7.018 1.00 91.38 189 HIS A O 1
ATOM 1510 N N . LEU A 1 190 ? 14.263 -8.244 -6.707 1.00 89.00 190 LEU A N 1
ATOM 1511 C CA . LEU A 1 190 ? 14.276 -9.504 -5.980 1.00 89.00 190 LEU A CA 1
ATOM 1512 C C . LEU A 1 190 ? 13.834 -10.631 -6.923 1.00 89.00 190 LEU A C 1
ATOM 1514 O O . LEU A 1 190 ? 13.061 -10.387 -7.851 1.00 89.00 190 LEU A O 1
ATOM 1518 N N . PRO A 1 191 ? 14.332 -11.861 -6.733 1.00 84.19 191 PRO A N 1
ATOM 1519 C CA . PRO A 1 191 ? 13.898 -12.986 -7.550 1.00 84.19 191 PRO A CA 1
ATOM 1520 C C . PRO A 1 191 ? 12.401 -13.274 -7.332 1.00 84.19 191 PRO A C 1
ATOM 1522 O O . PRO A 1 191 ? 11.892 -13.021 -6.238 1.00 84.19 191 PRO A O 1
ATOM 1525 N N . PRO A 1 192 ? 11.699 -13.867 -8.317 1.00 71.69 192 PRO A N 1
ATOM 1526 C CA . PRO A 1 192 ? 10.305 -14.294 -8.153 1.00 71.69 192 PRO A CA 1
ATOM 1527 C C . PRO A 1 192 ? 10.081 -15.225 -6.952 1.00 71.69 192 PRO A C 1
ATOM 1529 O O . PRO A 1 192 ? 9.011 -15.215 -6.353 1.00 71.69 192 PRO A O 1
ATOM 1532 N N . SER A 1 193 ? 11.114 -15.972 -6.544 1.00 72.56 193 SER A N 1
ATOM 1533 C CA . SER A 1 193 ? 11.096 -16.832 -5.357 1.00 72.56 193 SER A CA 1
ATOM 1534 C C . SER A 1 193 ? 11.006 -16.081 -4.024 1.00 72.56 193 SER A C 1
ATOM 1536 O O . SER A 1 193 ? 10.899 -16.712 -2.984 1.00 72.56 193 SER A O 1
ATOM 1538 N N . PHE A 1 194 ? 11.046 -14.746 -4.017 1.00 76.19 194 PHE A N 1
ATOM 1539 C CA . PHE A 1 194 ? 10.905 -13.939 -2.801 1.00 76.19 194 PHE A CA 1
ATOM 1540 C C . PHE A 1 194 ? 9.557 -14.139 -2.079 1.00 76.19 194 PHE A C 1
ATOM 1542 O O . PHE A 1 194 ? 9.467 -13.887 -0.882 1.00 76.19 194 PHE A O 1
ATOM 1549 N N . ARG A 1 195 ? 8.519 -14.582 -2.801 1.00 70.75 195 ARG A N 1
ATOM 1550 C CA . ARG A 1 195 ? 7.155 -14.823 -2.291 1.00 70.75 195 ARG A CA 1
ATOM 1551 C C . ARG A 1 195 ? 6.731 -16.290 -2.369 1.00 70.75 195 ARG A C 1
ATOM 1553 O O . ARG A 1 195 ? 5.547 -16.597 -2.426 1.00 70.75 195 ARG A O 1
ATOM 1560 N N . VAL A 1 196 ? 7.691 -17.203 -2.422 1.00 65.00 196 VAL A N 1
ATOM 1561 C CA . VAL A 1 196 ? 7.436 -18.645 -2.493 1.00 65.00 196 VAL A CA 1
ATOM 1562 C C . VAL A 1 196 ? 7.452 -19.264 -1.111 1.00 65.00 196 VAL A C 1
ATOM 1564 O O . VAL A 1 196 ? 8.487 -19.162 -0.470 1.00 65.00 196 VAL A O 1
ATOM 1567 N N . LYS A 1 197 ? 6.364 -19.929 -0.688 1.00 65.31 197 LYS A N 1
ATOM 1568 C CA . LYS A 1 197 ? 6.315 -20.613 0.608 1.00 65.31 197 LYS A CA 1
ATOM 1569 C C . LYS A 1 197 ? 6.525 -22.081 0.447 1.00 65.31 197 LYS A C 1
ATOM 1571 O O . LYS A 1 197 ? 5.861 -22.702 -0.371 1.00 65.31 197 LYS A O 1
ATOM 1576 N N . ILE A 1 198 ? 7.431 -22.625 1.243 1.00 59.34 198 ILE A N 1
ATOM 1577 C CA . ILE A 1 198 ? 7.600 -24.063 1.366 1.00 59.34 198 ILE A CA 1
ATOM 1578 C C . ILE A 1 198 ? 7.116 -24.428 2.760 1.00 59.34 198 ILE A C 1
ATOM 1580 O O . ILE A 1 198 ? 7.681 -23.988 3.763 1.00 59.34 198 ILE A O 1
ATOM 1584 N N . ARG A 1 199 ? 6.040 -25.211 2.829 1.00 60.66 199 ARG A N 1
ATOM 1585 C CA . ARG A 1 199 ? 5.548 -25.748 4.096 1.00 60.66 199 ARG A CA 1
ATOM 1586 C C . ARG A 1 199 ? 6.639 -26.592 4.737 1.00 60.66 199 ARG A C 1
ATOM 1588 O O . ARG A 1 199 ? 7.172 -27.510 4.121 1.00 60.66 199 ARG A O 1
ATOM 1595 N N . ALA A 1 200 ? 6.967 -26.277 5.987 1.00 60.16 200 ALA A N 1
ATOM 1596 C CA . ALA A 1 200 ? 8.006 -26.988 6.726 1.00 60.16 200 ALA A CA 1
ATOM 1597 C C . ALA A 1 200 ? 7.640 -28.463 6.986 1.00 60.16 200 ALA A C 1
ATOM 1599 O O . ALA A 1 200 ? 8.527 -29.286 7.184 1.00 60.16 200 ALA A O 1
ATOM 1600 N N . GLU A 1 201 ? 6.343 -28.778 6.988 1.00 73.31 201 GLU A N 1
ATOM 1601 C CA . GLU A 1 201 ? 5.791 -30.097 7.309 1.00 73.31 201 GLU A CA 1
ATOM 1602 C C . GLU A 1 201 ? 5.999 -31.124 6.188 1.00 73.31 201 GLU A C 1
ATOM 1604 O O . GLU A 1 201 ? 6.367 -32.264 6.460 1.00 73.31 201 GLU A O 1
ATOM 1609 N N . ASP A 1 202 ? 5.762 -30.730 4.936 1.00 74.00 202 ASP A N 1
ATOM 1610 C CA . ASP A 1 202 ? 5.718 -31.634 3.780 1.00 74.00 202 ASP A CA 1
ATOM 1611 C C . ASP A 1 202 ? 6.607 -31.179 2.609 1.00 74.00 202 ASP A C 1
ATOM 1613 O O . ASP A 1 202 ? 6.733 -31.888 1.610 1.00 74.00 202 ASP A O 1
ATOM 1617 N N . GLY A 1 203 ? 7.257 -30.016 2.722 1.00 64.88 203 GLY A N 1
ATOM 1618 C CA . GLY A 1 203 ? 8.111 -29.460 1.675 1.00 64.88 203 GLY A CA 1
ATOM 1619 C C . GLY A 1 203 ? 7.342 -28.988 0.438 1.00 64.88 203 GLY A C 1
ATOM 1620 O O . GLY A 1 203 ? 7.957 -28.763 -0.607 1.00 64.88 203 GLY A O 1
ATOM 1621 N N . VAL A 1 204 ? 6.013 -28.851 0.523 1.00 69.94 204 VAL A N 1
ATOM 1622 C CA . VAL A 1 204 ? 5.167 -28.466 -0.610 1.00 69.94 204 VAL A CA 1
ATOM 1623 C C . VAL A 1 204 ? 5.091 -26.948 -0.737 1.00 69.94 204 VAL A C 1
ATOM 1625 O O . VAL A 1 204 ? 5.080 -26.204 0.246 1.00 69.94 204 VAL A O 1
ATOM 1628 N N . TRP A 1 205 ? 5.022 -26.493 -1.986 1.00 62.44 205 TRP A N 1
ATOM 1629 C CA . TRP A 1 205 ? 4.803 -25.098 -2.340 1.00 62.44 205 TRP A CA 1
ATOM 1630 C C . TRP A 1 205 ? 3.406 -24.670 -1.889 1.00 62.44 205 TRP A C 1
ATOM 1632 O O . TRP A 1 205 ? 2.402 -25.165 -2.397 1.00 62.44 205 TRP A O 1
ATOM 1642 N N . GLU A 1 206 ? 3.332 -23.742 -0.945 1.00 57.72 206 GLU A N 1
ATOM 1643 C CA . GLU A 1 206 ? 2.082 -23.123 -0.533 1.00 57.72 206 GLU A CA 1
ATOM 1644 C C . GLU A 1 206 ? 1.844 -21.875 -1.382 1.00 57.72 206 GLU A C 1
ATOM 1646 O O . GLU A 1 206 ? 2.608 -20.908 -1.357 1.00 57.72 206 GLU A O 1
ATOM 1651 N N . GLN A 1 207 ? 0.779 -21.925 -2.177 1.00 55.94 207 GLN A N 1
ATOM 1652 C CA . GLN A 1 207 ? 0.307 -20.806 -2.975 1.00 55.94 207 GLN A CA 1
ATOM 1653 C C . GLN A 1 207 ? -0.951 -20.241 -2.311 1.00 55.94 207 GLN A C 1
ATOM 1655 O O . GLN A 1 207 ? -1.956 -20.939 -2.188 1.00 55.94 207 GLN A O 1
ATOM 1660 N N . GLU A 1 208 ? -0.899 -18.981 -1.871 1.00 57.00 208 GLU A N 1
ATOM 1661 C CA . GLU A 1 208 ? -2.069 -18.298 -1.309 1.00 57.00 208 GLU A CA 1
ATOM 1662 C C . GLU A 1 208 ? -3.146 -18.164 -2.400 1.00 57.00 208 GLU A C 1
ATOM 1664 O O . GLU A 1 208 ? -2.928 -17.521 -3.428 1.00 57.00 208 GLU A O 1
ATOM 1669 N N . SER A 1 209 ? -4.309 -18.785 -2.189 1.00 46.78 209 SER A N 1
ATOM 1670 C CA . SER A 1 209 ? -5.417 -18.767 -3.153 1.00 46.78 209 SER A CA 1
ATOM 1671 C C . SER A 1 209 ? -6.205 -17.450 -3.148 1.00 46.78 209 SER A C 1
ATOM 1673 O O . SER A 1 209 ? -6.920 -17.156 -4.103 1.00 46.78 209 SER A O 1
ATOM 1675 N N . ASP A 1 210 ? -6.099 -16.651 -2.079 1.00 54.78 210 ASP A N 1
ATOM 1676 C CA . ASP A 1 210 ? -6.687 -15.310 -1.995 1.00 54.78 210 ASP A CA 1
ATOM 1677 C C . ASP A 1 210 ? -5.729 -14.300 -2.653 1.00 54.78 210 ASP A C 1
ATOM 1679 O O . ASP A 1 210 ? -4.748 -13.850 -2.057 1.00 54.78 210 ASP A O 1
ATOM 1683 N N . LEU A 1 211 ? -6.029 -13.939 -3.906 1.00 57.09 211 LEU A N 1
ATOM 1684 C CA . LEU A 1 211 ? -5.236 -13.006 -4.717 1.00 57.09 211 LEU A CA 1
ATOM 1685 C C . LEU A 1 211 ? -5.034 -11.638 -4.042 1.00 57.09 211 LEU A C 1
ATOM 1687 O O . LEU A 1 211 ? -4.012 -10.992 -4.279 1.00 57.09 211 LEU A O 1
ATOM 1691 N N . ARG A 1 212 ? -5.959 -11.201 -3.171 1.00 59.78 212 ARG A N 1
ATOM 1692 C CA . ARG A 1 212 ? -5.793 -9.957 -2.405 1.00 59.78 212 ARG A CA 1
ATOM 1693 C C . ARG A 1 212 ? -4.961 -10.158 -1.140 1.00 59.78 212 ARG A C 1
ATOM 1695 O O . ARG A 1 212 ? -4.187 -9.274 -0.797 1.00 59.78 212 ARG A O 1
ATOM 1702 N N . ARG A 1 213 ? -4.986 -11.327 -0.486 1.00 60.06 213 ARG A N 1
ATOM 1703 C CA . ARG A 1 213 ? -3.962 -11.646 0.543 1.00 60.06 213 ARG A CA 1
ATOM 1704 C C . ARG A 1 213 ? -2.566 -11.727 -0.044 1.00 60.06 213 ARG A C 1
ATOM 1706 O O . ARG A 1 213 ? -1.623 -11.245 0.577 1.00 60.06 213 ARG A O 1
ATOM 1713 N N . ALA A 1 214 ? -2.441 -12.250 -1.260 1.00 63.25 214 ALA A N 1
ATOM 1714 C CA . ALA A 1 214 ? -1.180 -12.255 -1.992 1.00 63.25 214 ALA A CA 1
ATOM 1715 C C . ALA A 1 214 ? -0.657 -10.833 -2.308 1.00 63.25 214 ALA A C 1
ATOM 1717 O O . ALA A 1 214 ? 0.508 -10.668 -2.676 1.00 63.25 214 ALA A O 1
ATOM 1718 N N . ALA A 1 215 ? -1.468 -9.786 -2.129 1.00 77.88 215 ALA A N 1
ATOM 1719 C CA . ALA A 1 215 ? -1.051 -8.403 -2.329 1.00 77.88 215 ALA A CA 1
ATOM 1720 C C . ALA A 1 215 ? -0.183 -7.863 -1.174 1.00 77.88 215 ALA A C 1
ATOM 1722 O O . ALA A 1 215 ? 0.715 -7.057 -1.419 1.00 77.88 215 ALA A O 1
ATOM 1723 N N . VAL A 1 216 ? -0.395 -8.344 0.054 1.00 87.25 216 VAL A N 1
ATOM 1724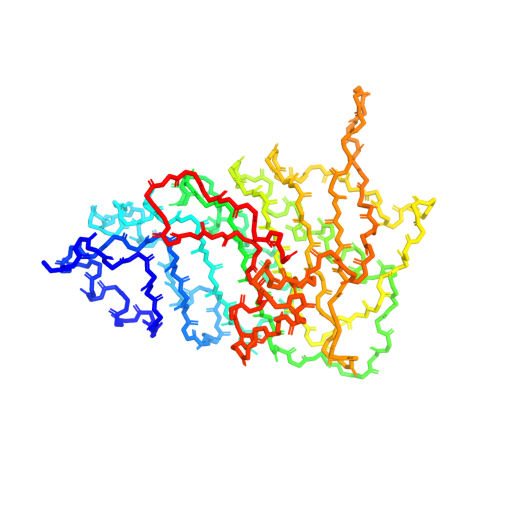 C CA . VAL A 1 216 ? 0.272 -7.867 1.280 1.00 87.25 216 VAL A CA 1
ATOM 1725 C C . VAL A 1 216 ? 1.574 -8.644 1.527 1.00 87.25 216 VAL A C 1
ATOM 1727 O O . VAL A 1 216 ? 1.680 -9.813 1.152 1.00 87.25 216 VAL A O 1
ATOM 1730 N N . LEU A 1 217 ? 2.594 -7.996 2.094 1.00 86.94 217 LEU A N 1
ATOM 1731 C CA . LEU A 1 217 ? 3.917 -8.542 2.405 1.00 86.94 217 LEU A CA 1
ATOM 1732 C C . LEU A 1 217 ? 4.102 -8.863 3.886 1.00 86.94 217 LEU A C 1
ATOM 1734 O O . LEU A 1 217 ? 4.896 -9.747 4.196 1.00 86.94 217 LEU A O 1
ATOM 1738 N N . PHE A 1 218 ? 3.438 -8.156 4.796 1.00 88.00 218 PHE A N 1
ATOM 1739 C CA . PHE A 1 218 ? 3.582 -8.366 6.234 1.00 88.00 218 PHE A CA 1
ATOM 1740 C C . PHE A 1 218 ? 2.351 -9.038 6.860 1.00 88.00 218 PHE A C 1
ATOM 1742 O O . PHE A 1 218 ? 1.219 -8.856 6.415 1.00 88.00 218 PHE A O 1
ATOM 1749 N N . ASP A 1 219 ? 2.553 -9.803 7.935 1.00 87.06 219 ASP A N 1
ATOM 1750 C CA . ASP A 1 219 ? 1.449 -10.316 8.743 1.00 87.06 219 ASP A CA 1
ATOM 1751 C C . ASP A 1 219 ? 1.030 -9.256 9.763 1.00 87.06 219 ASP A C 1
ATOM 1753 O O . ASP A 1 219 ? 1.759 -8.914 10.694 1.00 87.06 219 ASP A O 1
ATOM 1757 N N . HIS A 1 220 ? -0.176 -8.732 9.576 1.00 87.81 220 HIS A N 1
ATOM 1758 C CA . HIS A 1 220 ? -0.782 -7.713 10.428 1.00 87.81 220 HIS A CA 1
ATOM 1759 C C . HIS A 1 220 ? -1.780 -8.293 11.442 1.00 87.81 220 HIS A C 1
ATOM 1761 O O . HIS A 1 220 ? -2.376 -7.548 12.227 1.00 87.81 220 HIS A O 1
ATOM 1767 N N . SER A 1 221 ? -2.003 -9.610 11.419 1.00 82.31 221 SER A N 1
ATOM 1768 C CA . SER A 1 221 ? -2.973 -10.278 12.287 1.00 82.31 221 SER A CA 1
ATOM 1769 C C . SER A 1 221 ? -2.462 -10.451 13.723 1.00 82.31 221 SER A C 1
ATOM 1771 O O . SER A 1 221 ? -3.258 -10.399 14.660 1.00 82.31 221 SER A O 1
ATOM 1773 N N . GLY A 1 222 ? -1.143 -10.558 13.915 1.00 77.81 222 GLY A N 1
ATOM 1774 C CA . GLY A 1 222 ? -0.504 -10.670 15.228 1.00 77.81 222 GLY A CA 1
ATOM 1775 C C . GLY A 1 222 ? -0.597 -9.403 16.093 1.00 77.81 222 GLY A C 1
ATOM 1776 O O . GLY A 1 222 ? -0.882 -8.305 15.613 1.00 77.81 222 GLY A O 1
ATOM 1777 N N . GLY A 1 223 ? -0.342 -9.545 17.400 1.00 72.56 223 GLY A N 1
ATOM 1778 C CA . GLY A 1 223 ? -0.324 -8.429 18.364 1.00 72.56 223 GLY A CA 1
ATOM 1779 C C . GLY A 1 223 ? 0.963 -7.589 18.356 1.00 72.56 223 GLY A C 1
ATOM 1780 O O . GLY A 1 223 ? 0.982 -6.502 18.932 1.00 72.56 223 GLY A O 1
ATOM 1781 N N . GLY A 1 224 ? 2.024 -8.088 17.715 1.00 79.88 224 GLY A N 1
ATOM 1782 C CA . GLY A 1 224 ? 3.346 -7.465 17.654 1.00 79.88 224 GLY A CA 1
ATOM 1783 C C . GLY A 1 224 ? 3.553 -6.536 16.455 1.00 79.88 224 GLY A C 1
ATOM 1784 O O . GLY A 1 224 ? 2.612 -6.098 15.791 1.00 79.88 224 GLY A O 1
ATOM 1785 N N . ARG A 1 225 ? 4.823 -6.218 16.177 1.00 84.44 225 ARG A N 1
ATOM 1786 C CA . ARG A 1 225 ? 5.213 -5.521 14.945 1.00 84.44 225 ARG A CA 1
ATOM 1787 C C . ARG A 1 225 ? 4.921 -6.444 13.749 1.00 84.44 225 ARG A C 1
ATOM 1789 O O . ARG A 1 225 ? 5.324 -7.595 13.826 1.00 84.44 225 ARG A O 1
ATOM 1796 N N . PRO A 1 226 ? 4.314 -5.949 12.653 1.00 86.69 226 PRO A N 1
ATOM 1797 C CA . PRO A 1 226 ? 4.105 -6.738 11.446 1.00 86.69 226 PRO A CA 1
ATOM 1798 C C . PRO A 1 226 ? 5.404 -7.367 10.935 1.00 86.69 226 PRO A C 1
ATOM 1800 O O . PRO A 1 226 ? 6.392 -6.666 10.663 1.00 86.69 226 PRO A O 1
ATOM 1803 N N . GLU A 1 227 ? 5.398 -8.690 10.835 1.00 85.25 227 GLU A N 1
ATOM 1804 C CA . GLU A 1 227 ? 6.543 -9.497 10.416 1.00 85.25 227 GLU A CA 1
ATOM 1805 C C . GLU A 1 227 ? 6.448 -9.800 8.931 1.00 85.25 227 GLU A C 1
ATOM 1807 O O . GLU A 1 227 ? 5.354 -9.907 8.383 1.00 85.25 227 GLU A O 1
ATOM 1812 N N . LEU A 1 228 ? 7.597 -9.852 8.254 1.00 81.00 228 LEU A N 1
ATOM 1813 C CA . LEU A 1 228 ? 7.611 -10.125 6.822 1.00 81.00 228 LEU A CA 1
ATOM 1814 C C . LEU A 1 228 ? 7.105 -11.547 6.621 1.00 81.00 228 LEU A C 1
ATOM 1816 O O . LEU A 1 228 ? 7.698 -12.482 7.155 1.00 81.00 228 LEU A O 1
ATOM 1820 N N . ILE A 1 229 ? 6.052 -11.696 5.825 1.00 73.62 229 ILE A N 1
ATOM 1821 C CA . ILE A 1 229 ? 5.625 -12.986 5.304 1.00 73.62 229 ILE A CA 1
ATOM 1822 C C . ILE A 1 229 ? 6.622 -13.316 4.202 1.00 73.62 229 ILE A C 1
ATOM 1824 O O . ILE A 1 229 ? 6.388 -13.114 3.008 1.00 73.62 229 ILE A O 1
ATOM 1828 N N . LEU A 1 230 ? 7.796 -13.766 4.639 1.00 63.03 230 LEU A N 1
ATOM 1829 C CA . LEU A 1 230 ? 8.590 -14.633 3.807 1.00 63.03 230 LEU A CA 1
ATOM 1830 C C . LEU A 1 230 ? 7.745 -15.874 3.676 1.00 63.03 230 LEU A C 1
ATOM 1832 O O . LEU A 1 230 ? 7.409 -16.546 4.650 1.00 63.03 230 LEU A O 1
ATOM 1836 N N . SER A 1 231 ? 7.276 -16.029 2.457 1.00 52.16 231 SER A N 1
ATOM 1837 C CA . SER A 1 231 ? 6.742 -17.285 2.024 1.00 52.16 231 SER A CA 1
ATOM 1838 C C . SER A 1 231 ? 7.862 -18.305 2.298 1.00 52.16 231 SER A C 1
ATOM 1840 O O . SER A 1 231 ? 9.025 -18.011 1.942 1.00 52.16 231 SER A O 1
#

Radius of gyration: 17.54 Å; chains: 1; bounding box: 46×47×47 Å

pLDDT: mean 85.46, std 12.26, range [46.78, 98.12]

Secondary structure (DSSP, 8-state):
-GGG--EEEE-HHHHHHHHHTT---SEEEEPPBSSGGGG-TTHHHH-HHHHHHHHH--EEEEEESS--HHHHHTTHHHHSSTTT-TT--EEEEEE-PPPTT-----HHHHHHHHHHHHHHGGG-TT--EEEEEETT--PPP--TTSGGGEEES--TT--EEEEEEGGGTEEEEEEEEPPTT-SEEEEEEPPGGGG-EE-TTT--EE--S-TTGGG--EE-SSSSSPEE---

Organism: NCBI:txid117179